Protein AF-A0A7S1VD97-F1 (afdb_monomer_lite)

pLDDT: mean 83.08, std 17.36, range [33.5, 98.75]

Secondary structure (DSSP, 8-state):
-HHHHIIIIIISSTTTTTSTT--EE--------HHHHHHTTT-STT-S---SS-GGGTT-TTHHHHTT--HHHHHHHHHHHHHHHHHHHHHHHHTT-EEGGGSTT--STT--PBPP-TTTHHHHHHHHTSTTSHHHHS-EEE--PBPSS-TT--S-SBTTHHHHHHHHHHH--SSEEES-SGGGGTTTT----TTT-SPPPTT-PPPPGGGG-----BSS--EEPTT-TTEEEEEETTEEEEEETTTTEEEEEE-EE-TTS-EE---------

Radius of gyration: 22.17 Å; chains: 1; bounding box: 57×45×62 Å

Organism: NCBI:txid210454

Foldseek 3Di:
DVLVCCQVPPDCNCVHVVPPPHQEDQDAFFFDACVVCVVCVQPDQCPPVPQCDGAPQSVDNCSCVVVVHDSVNRVVNNVVVVVSVVVSCVSCVVSNGDYLCQFPPQSHSWRDADEDDLVCQLVVLVQLLDCPHPQQVTQHEFEFDADPDCLPDPPDRGPQRQLSVLVCVQRHYPRYYYYIGPCRQDPPFHDDPPPPDDDADPVHGDDPVVVVDCQAAWPGHKDADVPQRQWIWTHHPFWIWIARSVVRDIDIWGFPCDPVRDTDGDPPPPPDD

Sequence (273 aa):
MLREFLLQQIILGDSSVGHADVDGLFLDDYWCSDLICELTANTTAGCPCDDPVQGPTEVDAFNQVDMGLTDLDIMAMTMEWNKTMTAIHQALLKRNAYTWSLMYNQENANAEPHLLTRDSCAVDLRDACRKDSIWQRHAMLFGFTATEHDWTSEHQPLAQLSQDLAFFLLVRGPYAWAGWGAWGMTWPFNAEPAHGGLPPLPHGVPLPRELHVDYGEPLELCKETAGEPGVFRRTWSRASIELDCNSFKATIDHTMIHEDGHVVENELETSMA

Structure (mmCIF, N/CA/C/O backbone):
data_AF-A0A7S1VD97-F1
#
_entry.id   AF-A0A7S1VD97-F1
#
loop_
_atom_site.group_PDB
_atom_site.id
_atom_site.type_symbol
_atom_site.label_atom_id
_atom_site.label_alt_id
_atom_site.label_comp_id
_atom_site.label_asym_id
_atom_site.label_entity_id
_atom_site.label_seq_id
_atom_site.pdbx_PDB_ins_code
_atom_site.Cartn_x
_atom_site.Cartn_y
_atom_site.Cartn_z
_atom_site.occupancy
_atom_site.B_iso_or_equiv
_atom_site.auth_seq_id
_atom_site.auth_comp_id
_atom_site.auth_asym_id
_atom_site.auth_atom_id
_atom_site.pdbx_PDB_model_num
ATOM 1 N N . MET A 1 1 ? 9.753 -5.788 -30.669 1.00 79.44 1 MET A N 1
ATOM 2 C CA . MET A 1 1 ? 9.694 -7.249 -30.446 1.00 79.44 1 MET A CA 1
ATOM 3 C C . MET A 1 1 ? 10.311 -7.729 -29.124 1.00 79.44 1 MET A C 1
ATOM 5 O O . MET A 1 1 ? 10.156 -8.902 -28.839 1.00 79.44 1 MET A O 1
ATOM 9 N N . LEU A 1 2 ? 10.907 -6.880 -28.265 1.00 90.62 2 LEU A N 1
ATOM 10 C CA . LEU A 1 2 ? 11.285 -7.300 -26.897 1.00 90.62 2 LEU A CA 1
ATOM 11 C C . LEU A 1 2 ? 10.127 -7.170 -25.891 1.00 90.62 2 LEU A C 1
ATOM 13 O O . LEU A 1 2 ? 9.783 -8.138 -25.229 1.00 90.62 2 LEU A O 1
ATOM 17 N N . ARG A 1 3 ? 9.466 -6.004 -25.829 1.00 93.44 3 ARG A N 1
ATOM 18 C CA . ARG A 1 3 ? 8.312 -5.763 -24.935 1.00 93.44 3 ARG A CA 1
ATOM 19 C C . ARG A 1 3 ? 7.213 -6.818 -25.074 1.00 93.44 3 ARG A C 1
ATOM 21 O O . ARG A 1 3 ? 6.684 -7.300 -24.085 1.00 93.44 3 ARG A O 1
ATOM 28 N N . GLU A 1 4 ? 6.883 -7.180 -26.308 1.00 94.81 4 GLU A N 1
ATOM 29 C CA . GLU A 1 4 ? 5.886 -8.214 -26.594 1.00 94.81 4 GLU A CA 1
ATOM 30 C C . GLU A 1 4 ? 6.334 -9.598 -26.114 1.00 94.81 4 GLU A C 1
ATOM 32 O O . GLU A 1 4 ? 5.532 -10.322 -25.536 1.00 94.81 4 GLU A O 1
ATOM 37 N N . PHE A 1 5 ? 7.613 -9.941 -26.285 1.00 95.06 5 PHE A N 1
ATOM 38 C CA . PHE A 1 5 ? 8.176 -11.174 -25.743 1.00 95.06 5 PHE A CA 1
ATOM 39 C C . PHE A 1 5 ? 8.091 -11.199 -24.210 1.00 95.06 5 PHE A C 1
ATOM 41 O O . PHE A 1 5 ? 7.564 -12.162 -23.660 1.00 95.06 5 PHE A O 1
ATOM 48 N N . LEU A 1 6 ? 8.517 -10.126 -23.528 1.00 92.75 6 LEU A N 1
ATOM 49 C CA . LEU A 1 6 ? 8.415 -10.009 -22.066 1.00 92.75 6 LEU A CA 1
ATOM 50 C C . LEU A 1 6 ? 6.967 -10.187 -21.597 1.00 92.75 6 LEU A C 1
ATOM 52 O O . LEU A 1 6 ? 6.691 -10.993 -20.716 1.00 92.75 6 LEU A O 1
ATOM 56 N N . LEU A 1 7 ? 6.025 -9.501 -22.244 1.00 94.19 7 LEU A N 1
ATOM 57 C CA . LEU A 1 7 ? 4.608 -9.617 -21.917 1.00 94.19 7 LEU A CA 1
ATOM 58 C C . LEU A 1 7 ? 4.081 -11.037 -22.119 1.00 94.19 7 LEU A C 1
ATOM 60 O O . LEU A 1 7 ? 3.492 -11.601 -21.208 1.00 94.19 7 LEU A O 1
ATOM 64 N N . GLN A 1 8 ? 4.256 -11.610 -23.308 1.00 95.31 8 GLN A N 1
ATOM 65 C CA . GLN A 1 8 ? 3.574 -12.854 -23.668 1.00 95.31 8 GLN A CA 1
ATOM 66 C C . GLN A 1 8 ? 4.243 -14.096 -23.086 1.00 95.31 8 GLN A C 1
ATOM 68 O O . GLN A 1 8 ? 3.552 -15.064 -22.791 1.00 95.31 8 GLN A O 1
ATOM 73 N N . GLN A 1 9 ? 5.569 -14.089 -22.958 1.00 95.06 9 GLN A N 1
ATOM 74 C CA . GLN A 1 9 ? 6.331 -15.275 -22.570 1.00 95.06 9 GLN A CA 1
ATOM 75 C C . GLN A 1 9 ? 6.742 -15.248 -21.100 1.00 95.06 9 GLN A C 1
ATOM 77 O O . GLN A 1 9 ? 6.736 -16.297 -20.468 1.00 95.06 9 GLN A O 1
ATOM 82 N N . ILE A 1 10 ? 7.082 -14.073 -20.555 1.00 93.75 10 ILE A N 1
ATOM 83 C CA . ILE A 1 10 ? 7.565 -13.966 -19.171 1.00 93.75 10 ILE A CA 1
ATOM 84 C C . ILE A 1 10 ? 6.414 -13.669 -18.218 1.00 93.75 10 ILE A C 1
ATOM 86 O O . ILE A 1 10 ? 6.202 -14.427 -17.285 1.00 93.75 10 ILE A O 1
ATOM 90 N N . ILE A 1 11 ? 5.646 -12.608 -18.472 1.00 94.56 11 ILE A N 1
ATOM 91 C CA . ILE A 1 11 ? 4.569 -12.178 -17.569 1.00 94.56 11 ILE A CA 1
ATOM 92 C C . ILE A 1 11 ? 3.324 -13.055 -17.730 1.00 94.56 11 ILE A C 1
ATOM 94 O O . ILE A 1 11 ? 2.788 -13.570 -16.761 1.00 94.56 11 ILE A O 1
ATOM 98 N N . LEU A 1 12 ? 2.834 -13.234 -18.956 1.00 95.00 12 LEU A N 1
ATOM 99 C CA . LEU A 1 12 ? 1.583 -13.954 -19.222 1.00 95.00 12 LEU A CA 1
ATOM 100 C C . LEU A 1 12 ? 1.775 -15.445 -19.523 1.00 95.00 12 LEU A C 1
ATOM 102 O O . LEU A 1 12 ? 0.784 -16.133 -19.794 1.00 95.00 12 LEU A O 1
ATOM 106 N N . GLY A 1 13 ? 3.023 -15.911 -19.532 1.00 95.56 13 GLY A N 1
ATOM 107 C CA . GLY A 1 13 ? 3.374 -17.293 -19.828 1.00 95.56 13 GLY A CA 1
ATOM 108 C C . GLY A 1 13 ? 3.057 -18.247 -18.678 1.00 95.56 13 GLY A C 1
ATOM 109 O O . GLY A 1 13 ? 2.802 -17.834 -17.545 1.00 95.56 13 GLY A O 1
ATOM 110 N N . ASP A 1 14 ? 3.123 -19.542 -18.974 1.00 96.06 14 ASP A N 1
ATOM 111 C CA . ASP A 1 14 ? 2.759 -20.626 -18.050 1.00 96.06 14 ASP A CA 1
ATOM 112 C C . ASP A 1 14 ? 3.699 -20.756 -16.838 1.00 96.06 14 ASP A C 1
ATOM 114 O O . ASP A 1 14 ? 3.407 -21.504 -15.916 1.00 96.06 14 ASP A O 1
ATOM 118 N N . SER A 1 15 ? 4.830 -20.045 -16.816 1.00 90.75 15 SER A N 1
ATOM 119 C CA . SER A 1 15 ? 5.731 -19.963 -15.655 1.00 90.75 15 SER A CA 1
ATOM 120 C C . SER A 1 15 ? 5.430 -18.780 -14.725 1.00 90.75 15 SER A C 1
ATOM 122 O O . SER A 1 15 ? 6.189 -18.524 -13.796 1.00 90.75 15 SER A O 1
ATOM 124 N N . SER A 1 16 ? 4.383 -18.011 -15.019 1.00 93.88 16 SER A N 1
ATOM 125 C CA . SER A 1 16 ? 3.997 -16.783 -14.317 1.00 93.88 16 SER A CA 1
ATOM 126 C C . SER A 1 16 ? 2.466 -16.734 -14.209 1.00 93.88 16 SER A C 1
ATOM 128 O O . SER A 1 16 ? 1.860 -17.782 -14.013 1.00 93.88 16 SER A O 1
ATOM 130 N N . VAL A 1 17 ? 1.803 -15.582 -14.382 1.00 93.69 17 VAL A N 1
ATOM 131 C CA . VAL A 1 17 ? 0.326 -15.466 -14.260 1.00 93.69 17 VAL A CA 1
ATOM 132 C C . VAL A 1 17 ? -0.457 -16.148 -15.396 1.00 93.69 17 VAL A C 1
ATOM 134 O O . VAL A 1 17 ? -1.668 -15.973 -15.540 1.00 93.69 17 VAL A O 1
ATOM 137 N N . GLY A 1 18 ? 0.221 -16.867 -16.293 1.00 92.88 18 GLY A N 1
ATOM 138 C CA . GLY A 1 18 ? -0.420 -17.851 -17.166 1.00 92.88 18 GLY A CA 1
ATOM 139 C C . GLY A 1 18 ? -0.699 -19.182 -16.470 1.00 92.88 18 GLY A C 1
ATOM 140 O O . GLY A 1 18 ? -1.593 -19.905 -16.904 1.00 92.88 18 GLY A O 1
ATOM 141 N N . HIS A 1 19 ? 0.018 -19.492 -15.388 1.00 95.00 19 HIS A N 1
ATOM 142 C CA . HIS A 1 19 ? -0.206 -20.689 -14.588 1.00 95.00 19 HIS A CA 1
ATOM 143 C C . HIS A 1 19 ? -1.467 -20.555 -13.728 1.00 95.00 19 HIS A C 1
ATOM 145 O O . HIS A 1 19 ? -1.733 -19.494 -13.172 1.00 95.00 19 HIS A O 1
ATOM 151 N N . ALA A 1 20 ? -2.211 -21.651 -13.556 1.00 93.81 20 ALA A N 1
ATOM 152 C CA . ALA A 1 20 ? -3.449 -21.655 -12.770 1.00 93.81 20 ALA A CA 1
ATOM 153 C C . ALA A 1 20 ? -3.235 -21.417 -11.263 1.00 93.81 20 ALA A C 1
ATOM 155 O O . ALA A 1 20 ? -4.170 -21.021 -10.577 1.00 93.81 20 ALA A O 1
ATOM 156 N N . ASP A 1 21 ? -2.015 -21.655 -10.776 1.00 92.25 21 ASP A N 1
ATOM 157 C CA . ASP A 1 21 ? -1.652 -21.543 -9.354 1.00 92.25 21 ASP A CA 1
ATOM 158 C C . ASP A 1 21 ? -0.917 -20.227 -9.014 1.00 92.25 21 ASP A C 1
ATOM 160 O O . ASP A 1 21 ? -0.337 -20.107 -7.937 1.00 92.25 21 ASP A O 1
ATOM 164 N N . VAL A 1 22 ? -0.860 -19.261 -9.940 1.00 87.50 22 VAL A N 1
ATOM 165 C CA . VAL A 1 22 ? -0.158 -17.981 -9.742 1.00 87.50 22 VAL A CA 1
ATOM 166 C C . VAL A 1 22 ? -1.130 -16.824 -9.949 1.00 87.50 22 VAL A C 1
ATOM 168 O O . VAL A 1 22 ? -1.455 -16.462 -11.078 1.00 87.50 22 VAL A O 1
ATOM 171 N N . ASP A 1 23 ? -1.554 -16.206 -8.848 1.00 85.94 23 ASP A N 1
ATOM 172 C CA . ASP A 1 23 ? -2.558 -15.132 -8.858 1.00 85.94 23 ASP A CA 1
ATOM 173 C C . ASP A 1 23 ? -1.967 -13.725 -9.069 1.00 85.94 23 ASP A C 1
ATOM 175 O O . ASP A 1 23 ? -2.682 -12.773 -9.397 1.00 85.94 23 ASP A O 1
ATOM 179 N N . GLY A 1 24 ? -0.655 -13.560 -8.895 1.00 86.62 24 GLY A N 1
ATOM 180 C CA . GLY A 1 24 ? -0.013 -12.253 -8.976 1.00 86.62 24 GLY A CA 1
ATOM 181 C C . GLY A 1 24 ? 1.503 -12.307 -9.092 1.00 86.62 24 GLY A C 1
ATOM 182 O O . GLY A 1 24 ? 2.110 -13.376 -9.055 1.00 86.62 24 GLY A O 1
ATOM 183 N N . LEU A 1 25 ? 2.107 -11.130 -9.257 1.00 86.31 25 LEU A N 1
ATOM 184 C CA . LEU A 1 25 ? 3.550 -10.952 -9.394 1.00 86.31 25 LEU A CA 1
ATOM 185 C C . LEU A 1 25 ? 4.083 -9.910 -8.427 1.00 86.31 25 LEU A C 1
ATOM 187 O O . LEU A 1 25 ? 3.398 -8.966 -8.046 1.00 86.31 25 LEU A O 1
ATOM 191 N N . PHE A 1 26 ? 5.350 -10.078 -8.086 1.00 82.44 26 PHE A N 1
ATOM 192 C CA . PHE A 1 26 ? 6.178 -8.998 -7.593 1.00 82.44 26 PHE A CA 1
ATOM 193 C C . PHE A 1 26 ? 7.010 -8.493 -8.772 1.00 82.44 26 PHE A C 1
ATOM 195 O O . PHE A 1 26 ? 7.714 -9.276 -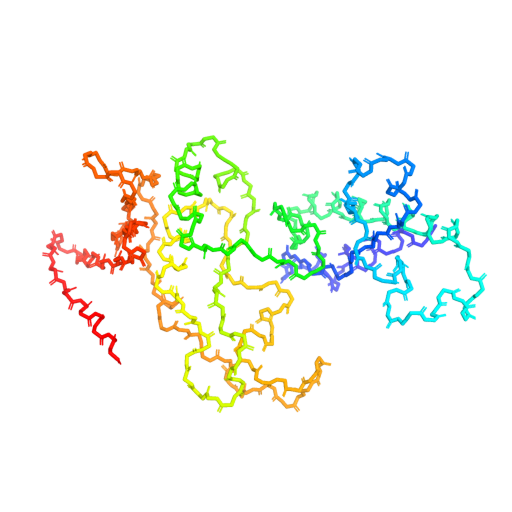9.411 1.00 82.44 26 PHE A O 1
ATOM 202 N N . LEU A 1 27 ? 6.846 -7.217 -9.111 1.00 83.94 27 LEU A N 1
ATOM 203 C CA . LEU A 1 27 ? 7.629 -6.557 -10.145 1.00 83.94 27 LEU A CA 1
ATOM 204 C C . LEU A 1 27 ? 8.575 -5.602 -9.435 1.00 83.94 27 LEU A C 1
ATOM 206 O O . LEU A 1 27 ? 8.132 -4.577 -8.920 1.00 83.94 27 LEU A O 1
ATOM 210 N N . ASP A 1 28 ? 9.833 -6.021 -9.371 1.00 73.69 28 ASP A N 1
ATOM 211 C CA . ASP A 1 28 ? 10.903 -5.252 -8.755 1.00 73.69 28 ASP A CA 1
ATOM 212 C C . ASP A 1 28 ? 11.290 -4.055 -9.629 1.00 73.69 28 ASP A C 1
ATOM 214 O O . ASP A 1 28 ? 11.039 -4.042 -10.842 1.00 73.69 28 ASP A O 1
ATOM 218 N N . ASP A 1 29 ? 11.921 -3.096 -8.970 1.00 77.12 29 ASP A N 1
ATOM 219 C CA . ASP A 1 29 ? 12.406 -1.810 -9.460 1.00 77.12 29 ASP A CA 1
ATOM 220 C C . ASP A 1 29 ? 11.346 -0.728 -9.714 1.00 77.12 29 ASP A C 1
ATOM 222 O O . ASP A 1 29 ? 10.220 -0.947 -10.179 1.00 77.12 29 ASP A O 1
ATOM 226 N N . TYR A 1 30 ? 11.745 0.500 -9.392 1.00 80.19 30 TYR A N 1
ATOM 227 C CA . TYR A 1 30 ? 10.984 1.707 -9.656 1.00 80.19 30 TYR A CA 1
ATOM 228 C C . TYR A 1 30 ? 11.922 2.815 -10.112 1.00 80.19 30 TYR A C 1
ATOM 230 O O . TYR A 1 30 ? 12.657 3.394 -9.322 1.00 80.19 30 TYR A O 1
ATOM 238 N N . TRP A 1 31 ? 11.877 3.123 -11.404 1.00 87.06 31 TRP A N 1
ATOM 239 C CA . TRP A 1 31 ? 12.849 4.015 -12.018 1.00 87.06 31 TRP A CA 1
ATOM 240 C C . TRP A 1 31 ? 12.334 5.443 -12.146 1.00 87.06 31 TRP A C 1
ATOM 242 O O . TRP A 1 31 ? 11.310 5.697 -12.785 1.00 87.06 31 TRP A O 1
ATOM 252 N N . CYS A 1 32 ? 13.114 6.389 -11.629 1.00 88.62 32 CYS A N 1
ATOM 253 C CA . CYS A 1 32 ? 12.917 7.820 -11.829 1.00 88.62 32 CYS A CA 1
ATOM 254 C C . CYS A 1 32 ? 14.010 8.433 -12.727 1.00 88.62 32 CYS A C 1
ATOM 256 O O . CYS A 1 32 ? 14.934 7.755 -13.185 1.00 88.62 32 CYS A O 1
ATOM 258 N N . SER A 1 33 ? 13.849 9.709 -13.083 1.00 92.06 33 SER A N 1
ATOM 259 C CA . SER A 1 33 ? 14.847 10.485 -13.827 1.00 92.06 33 SER A CA 1
ATOM 260 C C . SER A 1 33 ? 14.705 11.961 -13.482 1.00 92.06 33 SER A C 1
ATOM 262 O O . SER A 1 33 ? 13.625 12.534 -13.647 1.00 92.06 33 SER A O 1
ATOM 264 N N . ASP A 1 34 ? 15.806 12.590 -13.084 1.00 91.62 34 ASP A N 1
ATOM 265 C CA . ASP A 1 34 ? 15.866 14.012 -12.744 1.00 91.62 34 ASP A CA 1
ATOM 266 C C . ASP A 1 34 ? 15.390 14.878 -13.898 1.00 91.62 34 ASP A C 1
ATOM 268 O O . ASP A 1 34 ? 14.608 15.803 -13.702 1.00 91.62 34 ASP A O 1
ATOM 272 N N . LEU A 1 35 ? 15.800 14.543 -15.123 1.00 94.31 35 LEU A N 1
ATOM 273 C CA . LEU A 1 35 ? 15.414 15.308 -16.300 1.00 94.31 35 LEU A CA 1
ATOM 274 C C . LEU A 1 35 ? 13.901 15.230 -16.559 1.00 94.31 35 LEU A C 1
ATOM 276 O O . LEU A 1 35 ? 13.292 16.231 -16.933 1.00 94.31 35 LEU A O 1
ATOM 280 N N . ILE A 1 36 ? 13.263 14.076 -16.315 1.00 93.75 36 ILE A N 1
ATOM 281 C CA . ILE A 1 36 ? 11.792 13.964 -16.365 1.00 93.75 36 ILE A CA 1
ATOM 282 C C . ILE A 1 36 ? 11.169 14.863 -15.295 1.00 93.75 36 ILE A C 1
ATOM 284 O O . ILE A 1 36 ? 10.213 15.593 -15.572 1.00 93.75 36 ILE A O 1
ATOM 288 N N . CYS A 1 37 ? 11.710 14.831 -14.082 1.00 93.06 37 CYS A N 1
ATOM 289 C CA . CYS A 1 37 ? 11.199 15.596 -12.956 1.00 93.06 37 CYS A CA 1
ATOM 290 C C . CYS A 1 37 ? 11.354 17.110 -13.147 1.00 93.06 37 CYS A C 1
ATOM 292 O O . CYS A 1 37 ? 10.393 17.851 -12.928 1.00 93.06 37 CYS A O 1
ATOM 294 N N . GLU A 1 38 ? 12.484 17.572 -13.681 1.00 94.62 38 GLU A N 1
ATOM 295 C CA . GLU A 1 38 ? 12.714 18.967 -14.060 1.00 94.62 38 GLU A CA 1
ATOM 296 C C . GLU A 1 38 ? 11.736 19.412 -15.156 1.00 94.62 38 GLU A C 1
ATOM 298 O O . GLU A 1 38 ? 11.015 20.399 -14.988 1.00 94.62 38 GLU A O 1
ATOM 303 N N . LEU A 1 39 ? 11.649 18.657 -16.258 1.00 94.88 39 LEU A N 1
ATOM 304 C CA . LEU A 1 39 ? 10.794 18.999 -17.402 1.00 94.88 39 LEU A CA 1
ATOM 305 C C . LEU A 1 39 ? 9.303 19.018 -17.051 1.00 94.88 39 LEU A C 1
ATOM 307 O O . LEU A 1 39 ? 8.528 19.744 -17.677 1.00 94.88 39 LEU A O 1
ATOM 311 N N . THR A 1 40 ? 8.892 18.220 -16.067 1.00 93.38 40 THR A N 1
ATOM 312 C CA . THR A 1 40 ? 7.497 18.126 -15.618 1.00 93.38 40 THR A CA 1
ATOM 313 C C . THR A 1 40 ? 7.216 18.953 -14.368 1.00 93.38 40 THR A C 1
ATOM 315 O O . THR A 1 40 ? 6.085 18.932 -13.882 1.00 93.38 40 THR A O 1
ATOM 318 N N . ALA A 1 41 ? 8.201 19.684 -13.841 1.00 94.31 41 ALA A N 1
ATOM 319 C CA . ALA A 1 41 ? 8.098 20.402 -12.572 1.00 94.31 41 ALA A CA 1
ATOM 320 C C . ALA A 1 41 ? 7.553 19.517 -11.429 1.00 94.31 41 ALA A C 1
ATOM 322 O O . ALA A 1 41 ? 6.679 19.937 -10.671 1.00 94.31 41 ALA A O 1
ATOM 323 N N . ASN A 1 42 ? 8.048 18.279 -11.336 1.00 90.56 42 ASN A N 1
ATOM 324 C CA . ASN A 1 42 ? 7.655 17.261 -10.356 1.00 90.56 42 ASN A CA 1
ATOM 325 C C . ASN A 1 42 ? 6.163 16.877 -10.368 1.00 90.56 42 ASN A C 1
ATOM 327 O O . ASN A 1 42 ? 5.606 16.517 -9.337 1.00 90.56 42 ASN A O 1
ATOM 331 N N . THR A 1 43 ? 5.488 16.957 -11.519 1.00 89.50 43 THR A N 1
ATOM 332 C CA . THR A 1 43 ? 4.048 16.626 -11.617 1.00 89.50 43 THR A CA 1
ATOM 333 C C . THR A 1 43 ? 3.756 15.202 -12.094 1.00 89.50 43 THR A C 1
ATOM 335 O O . THR A 1 43 ? 2.591 14.822 -12.204 1.00 89.50 43 THR A O 1
ATOM 338 N N . THR A 1 44 ? 4.786 14.413 -12.399 1.00 84.56 44 THR A N 1
ATOM 339 C CA . THR A 1 44 ? 4.649 13.022 -12.858 1.00 84.56 44 THR A CA 1
ATOM 340 C C . THR A 1 44 ? 4.963 12.051 -11.722 1.00 84.56 44 THR A C 1
ATOM 342 O O . THR A 1 44 ? 5.772 12.368 -10.854 1.00 84.56 44 THR A O 1
ATOM 345 N N . ALA A 1 45 ? 4.328 10.874 -11.735 1.00 77.19 45 ALA A N 1
ATOM 346 C CA . ALA A 1 45 ? 4.642 9.783 -10.814 1.00 77.19 45 ALA A CA 1
ATOM 347 C C . ALA A 1 45 ? 6.150 9.480 -10.822 1.00 77.19 45 ALA A C 1
ATOM 349 O O . ALA A 1 45 ? 6.766 9.415 -11.890 1.00 77.19 45 ALA A O 1
ATOM 350 N N . GLY A 1 46 ? 6.730 9.344 -9.629 1.00 77.44 46 GLY A N 1
ATOM 351 C CA . GLY A 1 46 ? 8.169 9.099 -9.442 1.00 77.44 46 GLY A CA 1
ATOM 352 C C . GLY A 1 46 ? 9.024 10.342 -9.384 1.00 77.44 46 GLY A C 1
ATOM 353 O O . GLY A 1 46 ? 10.245 10.239 -9.420 1.00 77.44 46 GLY A O 1
ATOM 354 N N . CYS A 1 47 ? 8.376 11.498 -9.285 1.00 86.50 47 CYS A N 1
ATOM 355 C CA . CYS A 1 47 ? 9.021 12.749 -8.958 1.00 86.50 47 CYS A CA 1
ATOM 356 C C . CYS A 1 47 ? 8.616 13.235 -7.555 1.00 86.50 47 CYS A C 1
ATOM 358 O O . CYS A 1 47 ? 7.445 13.097 -7.188 1.00 86.50 47 CYS A O 1
ATOM 360 N N . PRO A 1 48 ? 9.533 13.873 -6.804 1.00 86.56 48 PRO A N 1
ATOM 361 C CA . PRO A 1 48 ? 10.944 14.072 -7.149 1.00 86.56 48 PRO A CA 1
ATOM 362 C C . PRO A 1 48 ? 11.718 12.745 -7.218 1.00 86.56 48 PRO A C 1
ATOM 364 O O . PRO A 1 48 ? 11.325 11.756 -6.607 1.00 86.56 48 PRO A O 1
ATOM 367 N N . CYS A 1 49 ? 12.772 12.721 -8.033 1.00 84.75 49 CYS A N 1
ATOM 368 C CA . CYS A 1 49 ? 13.679 11.584 -8.095 1.00 84.75 49 CYS A CA 1
ATOM 369 C C . CYS A 1 49 ? 14.699 11.768 -6.970 1.00 84.75 49 CYS A C 1
ATOM 371 O O . CYS A 1 49 ? 15.643 12.538 -7.104 1.00 84.75 49 CYS A O 1
ATOM 373 N N . ASP A 1 50 ? 14.445 11.130 -5.831 1.00 76.50 50 ASP A N 1
ATOM 374 C CA . ASP A 1 50 ? 15.325 11.210 -4.657 1.00 76.50 50 ASP A CA 1
ATOM 375 C C . ASP A 1 50 ? 16.399 10.104 -4.661 1.00 76.50 50 ASP A C 1
ATOM 377 O O . ASP A 1 50 ? 17.157 9.963 -3.699 1.00 76.50 50 ASP A O 1
ATOM 381 N N . ASP A 1 51 ? 16.478 9.325 -5.747 1.00 74.81 51 ASP A N 1
ATOM 382 C CA . ASP A 1 51 ? 17.498 8.297 -5.920 1.00 74.81 51 ASP A CA 1
ATOM 383 C C . ASP A 1 51 ? 18.830 8.934 -6.360 1.00 74.81 51 ASP A C 1
ATOM 385 O O . ASP A 1 51 ? 18.872 9.620 -7.388 1.00 74.81 51 ASP A O 1
ATOM 389 N N . PRO A 1 52 ? 19.941 8.725 -5.622 1.00 69.31 52 PRO A N 1
ATOM 390 C CA . PRO A 1 52 ? 21.259 9.188 -6.051 1.00 69.31 52 PRO A CA 1
ATOM 391 C C . PRO A 1 52 ? 21.710 8.601 -7.399 1.00 69.31 52 PRO A C 1
ATOM 393 O O . PRO A 1 52 ? 22.662 9.122 -7.988 1.00 69.31 52 PRO A O 1
ATOM 396 N N . VAL A 1 53 ? 21.072 7.528 -7.875 1.00 79.44 53 VAL A N 1
ATOM 397 C CA . VAL A 1 53 ? 21.404 6.822 -9.109 1.00 79.44 53 VAL A CA 1
ATOM 398 C C . VAL A 1 53 ? 20.132 6.594 -9.935 1.00 79.44 53 VAL A C 1
ATOM 400 O O . VAL A 1 53 ? 19.165 5.997 -9.487 1.00 79.44 53 VAL A O 1
ATOM 403 N N . GLN A 1 54 ? 20.103 7.089 -11.173 1.00 82.25 54 GLN A N 1
ATOM 404 C CA . GLN A 1 54 ? 18.843 7.220 -11.911 1.00 82.25 54 GLN A CA 1
ATOM 405 C C . GLN A 1 54 ? 18.549 6.046 -12.851 1.00 82.25 54 GLN A C 1
ATOM 407 O O . GLN A 1 54 ? 19.417 5.524 -13.564 1.00 82.25 54 GLN A O 1
ATOM 412 N N . GLY A 1 55 ? 17.266 5.704 -12.939 1.00 83.62 55 GLY A N 1
ATOM 413 C CA . GLY A 1 55 ? 16.740 4.714 -13.867 1.00 83.62 55 GLY A CA 1
ATOM 414 C C . GLY A 1 55 ? 17.417 3.339 -13.758 1.00 83.62 55 GLY A C 1
ATOM 415 O O . GLY A 1 55 ? 17.833 2.943 -12.677 1.00 83.62 55 GLY A O 1
ATOM 416 N N . PRO A 1 56 ? 17.614 2.609 -14.872 1.00 82.69 56 PRO A N 1
ATOM 417 C CA . PRO A 1 56 ? 18.186 1.254 -14.851 1.00 82.69 56 PRO A CA 1
ATOM 418 C C . PRO A 1 56 ? 19.650 1.183 -14.393 1.00 82.69 56 PRO A C 1
ATOM 420 O O . PRO A 1 56 ? 20.262 0.117 -14.453 1.00 82.69 56 PRO A O 1
ATOM 423 N N . THR A 1 57 ? 20.255 2.312 -14.021 1.00 84.00 57 THR A N 1
ATOM 424 C CA . THR A 1 57 ? 21.637 2.363 -13.543 1.00 84.00 57 THR A CA 1
ATOM 425 C C . THR A 1 57 ? 21.742 2.285 -12.022 1.00 84.00 57 THR A C 1
ATOM 427 O O . THR A 1 57 ? 22.862 2.157 -11.531 1.00 84.00 57 THR A O 1
ATOM 430 N N . GLU A 1 58 ? 20.603 2.258 -11.311 1.00 81.00 58 GLU A N 1
ATOM 431 C CA . GLU A 1 58 ? 20.457 2.408 -9.851 1.00 81.00 58 GLU A CA 1
ATOM 432 C C . GLU A 1 58 ? 21.357 1.510 -8.984 1.00 81.00 58 GLU A C 1
ATOM 434 O O . GLU A 1 58 ? 21.734 1.872 -7.875 1.00 81.00 58 GLU A O 1
ATOM 439 N N . VAL A 1 59 ? 21.774 0.356 -9.512 1.00 80.56 59 VAL A N 1
ATOM 440 C CA . VAL A 1 59 ? 22.576 -0.639 -8.782 1.00 80.56 59 VAL A CA 1
ATOM 441 C C . VAL A 1 59 ? 23.939 -0.097 -8.318 1.00 80.56 59 VAL A C 1
ATOM 443 O O . VAL A 1 59 ? 24.456 -0.543 -7.295 1.00 80.56 59 VAL A O 1
ATOM 446 N N . ASP A 1 60 ? 24.546 0.834 -9.062 1.00 83.00 60 ASP A N 1
ATOM 447 C CA . ASP A 1 60 ? 25.844 1.434 -8.721 1.00 83.00 60 ASP A CA 1
ATOM 448 C C . ASP A 1 60 ? 25.938 2.867 -9.265 1.00 83.00 60 ASP A C 1
ATOM 450 O O . ASP A 1 60 ? 25.663 3.119 -10.439 1.00 83.00 60 ASP A O 1
ATOM 454 N N . ALA A 1 61 ? 26.382 3.807 -8.427 1.00 84.31 61 ALA A N 1
ATOM 455 C CA . ALA A 1 61 ? 26.464 5.229 -8.766 1.00 84.31 61 ALA A CA 1
ATOM 456 C C . ALA A 1 61 ? 27.389 5.560 -9.952 1.00 84.31 61 ALA A C 1
ATOM 458 O O . ALA A 1 61 ? 27.298 6.649 -10.520 1.00 84.31 61 ALA A O 1
ATOM 459 N N . PHE A 1 62 ? 28.273 4.644 -10.349 1.00 88.75 62 PHE A N 1
ATOM 460 C CA . PHE A 1 62 ? 29.154 4.801 -11.502 1.00 88.75 62 PHE A CA 1
ATOM 461 C C . PHE A 1 62 ? 28.606 4.161 -12.779 1.00 88.75 62 PHE A C 1
ATOM 463 O O . PHE A 1 62 ? 29.102 4.487 -13.855 1.00 88.75 62 PHE A O 1
ATOM 470 N N . ASN A 1 63 ? 27.556 3.333 -12.717 1.00 90.38 63 ASN A N 1
ATOM 471 C CA . ASN A 1 63 ? 27.034 2.589 -13.871 1.00 90.38 63 ASN A CA 1
ATOM 472 C C . ASN A 1 63 ? 26.690 3.482 -15.065 1.00 90.38 63 ASN A C 1
ATOM 474 O O . ASN A 1 63 ? 26.992 3.137 -16.209 1.00 90.38 63 ASN A O 1
ATOM 478 N N . GLN A 1 64 ? 26.071 4.639 -14.817 1.00 90.19 64 GLN A N 1
ATOM 479 C CA . GLN A 1 64 ? 25.757 5.592 -15.879 1.00 90.19 64 GLN A CA 1
ATOM 480 C C . GLN A 1 64 ? 27.033 6.060 -16.600 1.00 90.19 64 GLN A C 1
ATOM 482 O O . GLN A 1 64 ? 27.089 6.049 -17.832 1.00 90.19 64 GLN A O 1
ATOM 487 N N . VAL A 1 65 ? 28.077 6.413 -15.844 1.00 90.25 65 VAL A N 1
ATOM 488 C CA . VAL A 1 65 ? 29.367 6.871 -16.384 1.00 90.25 65 VAL A CA 1
ATOM 489 C C . VAL A 1 65 ? 30.118 5.730 -17.069 1.00 90.25 65 VAL A C 1
ATOM 491 O O . VAL A 1 65 ? 30.606 5.906 -18.185 1.00 90.25 65 VAL A O 1
ATOM 494 N N . ASP A 1 66 ? 30.172 4.558 -16.442 1.00 92.62 66 ASP A N 1
ATOM 495 C CA . ASP A 1 66 ? 30.901 3.382 -16.924 1.00 92.62 66 ASP A CA 1
ATOM 496 C C . ASP A 1 66 ? 30.328 2.844 -18.241 1.00 92.62 66 ASP A C 1
ATOM 498 O O . ASP A 1 66 ? 31.071 2.383 -19.112 1.00 92.62 66 ASP A O 1
ATOM 502 N N . MET A 1 67 ? 29.011 2.959 -18.428 1.00 92.56 67 MET A N 1
ATOM 503 C CA . MET A 1 67 ? 28.338 2.631 -19.687 1.00 92.56 67 MET A CA 1
ATOM 504 C C . MET A 1 67 ? 28.371 3.771 -20.717 1.00 92.56 67 MET A C 1
ATOM 506 O O . MET A 1 67 ? 27.982 3.563 -21.868 1.00 92.56 67 MET A O 1
ATOM 510 N N . GLY A 1 68 ? 28.842 4.962 -20.336 1.00 93.94 68 GLY A N 1
ATOM 511 C CA . GLY A 1 68 ? 28.886 6.142 -21.199 1.00 93.94 68 GLY A CA 1
ATOM 512 C C . GLY A 1 68 ? 27.505 6.710 -21.536 1.00 93.94 68 GLY A C 1
ATOM 513 O O . GLY A 1 68 ? 27.322 7.246 -22.629 1.00 93.94 68 GLY A O 1
ATOM 514 N N . LEU A 1 69 ? 26.538 6.565 -20.627 1.00 93.69 69 LEU A N 1
ATOM 515 C CA . LEU A 1 69 ? 25.164 7.031 -20.794 1.00 93.69 69 LEU A CA 1
ATOM 516 C C . LEU A 1 69 ? 25.018 8.492 -20.357 1.00 93.69 69 LEU A C 1
ATOM 518 O O . LEU A 1 69 ? 25.545 8.922 -19.330 1.00 93.69 69 LEU A O 1
ATOM 522 N N . THR A 1 70 ? 24.265 9.261 -21.133 1.00 93.75 70 THR A N 1
ATOM 523 C CA . THR A 1 70 ? 23.885 10.639 -20.797 1.00 93.75 70 THR A CA 1
ATOM 524 C C . THR A 1 70 ? 22.567 10.673 -20.021 1.00 93.75 70 THR A C 1
ATOM 526 O O . THR A 1 70 ? 21.786 9.726 -20.086 1.00 93.75 70 THR A O 1
ATOM 529 N N . ASP A 1 71 ? 22.249 11.791 -19.365 1.00 91.75 71 ASP A N 1
ATOM 530 C CA . ASP A 1 71 ? 20.945 11.967 -18.695 1.00 91.75 71 ASP A CA 1
ATOM 531 C C . ASP A 1 71 ? 19.763 11.835 -19.671 1.00 91.75 71 ASP A C 1
ATOM 533 O O . ASP A 1 71 ? 18.675 11.393 -19.303 1.00 91.75 71 ASP A O 1
ATOM 537 N N . LEU A 1 72 ? 19.981 12.168 -20.950 1.00 95.00 72 LEU A N 1
ATOM 538 C CA . LEU A 1 72 ? 18.999 11.944 -22.012 1.00 95.00 72 LEU A CA 1
ATOM 539 C C . LEU A 1 72 ? 18.782 10.452 -22.288 1.00 95.00 72 LEU A C 1
ATOM 541 O O . LEU A 1 72 ? 17.646 10.051 -22.546 1.00 95.00 72 LEU A O 1
ATOM 545 N N . ASP A 1 73 ? 19.840 9.639 -22.231 1.00 94.94 73 ASP A N 1
ATOM 546 C CA . ASP A 1 73 ? 19.728 8.186 -22.374 1.00 94.94 73 ASP A CA 1
ATOM 547 C C . ASP A 1 73 ? 18.977 7.591 -21.180 1.00 94.94 73 ASP A C 1
ATOM 549 O O . ASP A 1 73 ? 18.061 6.793 -21.383 1.00 94.94 73 ASP A O 1
ATOM 553 N N . ILE A 1 74 ? 19.288 8.036 -19.954 1.00 92.75 74 ILE A N 1
ATOM 554 C CA . ILE A 1 74 ? 18.557 7.641 -18.741 1.00 92.75 74 ILE A CA 1
ATOM 555 C C . ILE A 1 74 ? 17.074 7.982 -18.870 1.00 92.75 74 ILE A C 1
ATOM 557 O O . ILE A 1 74 ? 16.229 7.094 -18.760 1.00 92.75 74 ILE A O 1
ATOM 561 N N . MET A 1 75 ? 16.747 9.235 -19.198 1.00 93.31 75 MET A N 1
ATOM 562 C CA . MET A 1 75 ? 15.367 9.663 -19.425 1.00 93.31 75 MET A CA 1
ATOM 563 C C . MET A 1 75 ? 14.670 8.777 -20.466 1.00 93.31 75 MET A C 1
ATOM 565 O O . MET A 1 75 ? 13.552 8.310 -20.238 1.00 93.31 75 MET A O 1
ATOM 569 N N . ALA A 1 76 ? 15.312 8.523 -21.611 1.00 94.31 76 ALA A N 1
ATOM 570 C CA . ALA A 1 76 ? 14.732 7.711 -22.676 1.00 94.31 76 ALA A CA 1
ATOM 571 C C . ALA A 1 76 ? 14.473 6.261 -22.230 1.00 94.31 76 ALA A C 1
ATOM 573 O O . ALA A 1 76 ? 13.409 5.709 -22.531 1.00 94.31 76 ALA A O 1
ATOM 574 N N . MET A 1 77 ? 15.403 5.655 -21.488 1.00 93.25 77 MET A N 1
ATOM 575 C CA . MET A 1 77 ? 15.234 4.314 -20.925 1.00 93.25 77 MET A CA 1
ATOM 576 C C . MET A 1 77 ? 14.102 4.271 -19.896 1.00 93.25 77 MET A C 1
ATOM 578 O O . MET A 1 77 ? 13.223 3.416 -20.015 1.00 93.25 77 MET A O 1
ATOM 582 N N . THR A 1 78 ? 14.055 5.224 -18.962 1.00 91.81 78 THR A N 1
ATOM 583 C CA . THR A 1 78 ? 12.978 5.344 -17.965 1.00 91.81 78 THR A CA 1
ATOM 584 C C . THR A 1 78 ? 11.613 5.506 -18.644 1.00 91.81 78 THR A C 1
ATOM 586 O O . THR A 1 78 ? 10.636 4.855 -18.272 1.00 91.81 78 THR A O 1
ATOM 589 N N . MET A 1 79 ? 11.523 6.290 -19.724 1.00 91.50 79 MET A N 1
ATOM 590 C CA . MET A 1 79 ? 10.287 6.417 -20.507 1.00 91.50 79 MET A CA 1
ATOM 591 C C . MET A 1 79 ? 9.871 5.107 -21.200 1.00 91.50 79 MET A C 1
ATOM 593 O O . MET A 1 79 ? 8.680 4.782 -21.242 1.00 91.50 79 MET A O 1
ATOM 597 N N . GLU A 1 80 ? 10.807 4.346 -21.773 1.00 92.75 80 GLU A N 1
ATOM 598 C CA . GLU A 1 80 ? 10.496 3.057 -22.412 1.00 92.75 80 GLU A CA 1
ATOM 599 C C . GLU A 1 80 ? 10.165 1.949 -21.402 1.00 92.75 80 GLU A C 1
ATOM 601 O O . GLU A 1 80 ? 9.332 1.079 -21.706 1.00 92.75 80 GLU A O 1
ATOM 606 N N . TRP A 1 81 ? 10.755 2.000 -20.206 1.00 90.62 81 TRP A N 1
ATOM 607 C CA . TRP A 1 81 ? 10.374 1.178 -19.059 1.00 90.62 81 TRP A CA 1
ATOM 608 C C . TRP A 1 81 ? 8.946 1.495 -18.619 1.00 90.62 81 TRP A C 1
ATOM 610 O O . TRP A 1 81 ? 8.110 0.594 -18.633 1.00 90.62 81 TRP A O 1
ATOM 620 N N . ASN A 1 82 ? 8.604 2.771 -18.411 1.00 89.88 82 ASN A N 1
ATOM 621 C CA . ASN A 1 82 ? 7.248 3.206 -18.051 1.00 89.88 82 ASN A CA 1
ATOM 622 C C . ASN A 1 82 ? 6.184 2.708 -19.043 1.00 89.88 82 ASN A C 1
ATOM 624 O O . ASN A 1 82 ? 5.128 2.201 -18.652 1.00 89.88 82 ASN A O 1
ATOM 628 N N . LYS A 1 83 ? 6.472 2.772 -20.352 1.00 92.62 83 LYS A N 1
ATOM 629 C CA . LYS A 1 83 ? 5.596 2.200 -21.396 1.00 92.62 83 LYS A CA 1
ATOM 630 C C . LYS A 1 83 ? 5.446 0.682 -21.264 1.00 92.62 83 LYS A C 1
ATOM 632 O O . LYS A 1 83 ? 4.370 0.144 -21.527 1.00 92.62 83 LYS A O 1
ATOM 637 N N . THR A 1 84 ? 6.520 -0.016 -20.902 1.00 92.31 84 THR A N 1
ATOM 638 C CA . THR A 1 84 ? 6.527 -1.471 -20.695 1.00 92.31 84 THR A CA 1
ATOM 639 C C . THR A 1 84 ? 5.729 -1.854 -19.455 1.00 92.31 84 THR A C 1
ATOM 641 O O . THR A 1 84 ? 4.817 -2.669 -19.574 1.00 92.31 84 THR A O 1
ATOM 644 N N . MET A 1 85 ? 5.981 -1.208 -18.317 1.00 90.19 85 MET A N 1
ATOM 645 C CA . MET A 1 85 ? 5.260 -1.437 -17.063 1.00 90.19 85 MET A CA 1
ATOM 646 C C . MET A 1 85 ? 3.775 -1.123 -17.189 1.00 90.19 85 MET A C 1
ATOM 648 O O . MET A 1 85 ? 2.941 -1.929 -16.790 1.00 90.19 85 MET A O 1
ATOM 652 N N . THR A 1 86 ? 3.419 -0.032 -17.874 1.00 90.81 86 THR A N 1
ATOM 653 C CA . THR A 1 86 ? 2.016 0.277 -18.191 1.00 90.81 86 THR A CA 1
ATOM 654 C C . THR A 1 86 ? 1.347 -0.869 -18.953 1.00 90.81 86 THR A C 1
ATOM 656 O O . THR A 1 86 ? 0.228 -1.268 -18.628 1.00 90.81 86 THR A O 1
ATOM 659 N N . ALA A 1 87 ? 2.022 -1.432 -19.961 1.00 93.56 87 ALA A N 1
ATOM 660 C CA . ALA A 1 87 ? 1.482 -2.553 -20.724 1.00 93.56 87 ALA A CA 1
ATOM 661 C C . ALA A 1 87 ? 1.374 -3.836 -19.879 1.00 93.56 87 ALA A C 1
ATOM 663 O O . ALA A 1 87 ? 0.395 -4.570 -20.023 1.00 93.56 87 ALA A O 1
ATOM 664 N N . ILE A 1 88 ? 2.341 -4.085 -18.988 1.00 92.44 88 ILE A N 1
ATOM 665 C CA . ILE A 1 88 ? 2.334 -5.212 -18.045 1.00 92.44 88 ILE A CA 1
ATOM 666 C C . ILE A 1 88 ? 1.153 -5.083 -17.083 1.00 92.44 88 ILE A C 1
ATOM 668 O O . ILE A 1 88 ? 0.324 -5.987 -17.021 1.00 92.44 88 ILE A O 1
ATOM 672 N N . HIS A 1 89 ? 1.004 -3.940 -16.416 1.00 91.75 89 HIS A N 1
ATOM 673 C CA . HIS A 1 89 ? -0.098 -3.672 -15.493 1.00 91.75 89 HIS A CA 1
ATOM 674 C C . HIS A 1 89 ? -1.463 -3.838 -16.166 1.00 91.75 89 HIS A C 1
ATOM 676 O O . HIS A 1 89 ? -2.342 -4.522 -15.645 1.00 91.75 89 HIS A O 1
ATOM 682 N N . GLN A 1 90 ? -1.637 -3.292 -17.373 1.00 93.25 90 GLN A N 1
ATOM 683 C CA . GLN A 1 90 ? -2.869 -3.483 -18.141 1.00 93.25 90 GLN A CA 1
ATOM 684 C C . GLN A 1 90 ? -3.131 -4.953 -18.488 1.00 93.25 90 GLN A C 1
ATOM 686 O O . GLN A 1 90 ? -4.288 -5.373 -18.539 1.00 93.25 90 GLN A O 1
ATOM 691 N N . ALA A 1 91 ? -2.086 -5.731 -18.771 1.00 93.25 91 ALA A N 1
ATOM 692 C CA . ALA A 1 91 ? -2.214 -7.148 -19.077 1.00 93.25 91 ALA A CA 1
ATOM 693 C C . ALA A 1 91 ? -2.576 -7.982 -17.838 1.00 93.25 91 ALA A C 1
ATOM 695 O O . ALA A 1 91 ? -3.458 -8.835 -17.938 1.00 93.25 91 ALA A O 1
ATOM 696 N N . LEU A 1 92 ? -1.963 -7.694 -16.684 1.00 92.81 92 LEU A N 1
ATOM 697 C CA . LEU A 1 92 ? -2.290 -8.318 -15.397 1.00 92.81 92 LEU A CA 1
ATOM 698 C C . LEU A 1 92 ? -3.754 -8.070 -15.024 1.00 92.81 92 LEU A C 1
ATOM 700 O O . LEU A 1 92 ? -4.511 -9.020 -14.830 1.00 92.81 92 LEU A O 1
ATOM 704 N N . LEU A 1 93 ? -4.188 -6.806 -15.059 1.00 91.75 93 LEU A N 1
ATOM 705 C CA . LEU A 1 93 ? -5.570 -6.430 -14.747 1.00 91.75 93 LEU A CA 1
ATOM 706 C C . LEU A 1 93 ? -6.585 -7.115 -15.675 1.00 91.75 93 LEU A C 1
ATOM 708 O O . LEU A 1 93 ? -7.633 -7.565 -15.221 1.00 91.75 93 LEU A O 1
ATOM 712 N N . LYS A 1 94 ? -6.272 -7.270 -16.971 1.00 93.38 94 LYS A N 1
ATOM 713 C CA . LYS A 1 94 ? -7.131 -8.004 -17.925 1.00 93.38 94 LYS A CA 1
ATOM 714 C C . LYS A 1 94 ? -7.277 -9.493 -17.603 1.00 93.38 94 LYS A C 1
ATOM 716 O O . LYS A 1 94 ? -8.226 -10.108 -18.085 1.00 93.38 94 LYS A O 1
ATOM 721 N N . ARG A 1 95 ? -6.350 -10.072 -16.838 1.00 90.44 95 ARG A N 1
ATOM 722 C CA . ARG A 1 95 ? -6.402 -11.463 -16.371 1.00 90.44 95 ARG A CA 1
ATOM 723 C C . ARG A 1 95 ? -6.909 -11.608 -14.938 1.00 90.44 95 ARG A C 1
ATOM 725 O O . ARG A 1 95 ? -6.897 -12.717 -14.426 1.00 90.44 95 ARG A O 1
ATOM 732 N N . ASN A 1 96 ? -7.380 -10.526 -14.314 1.00 90.12 96 ASN A N 1
ATOM 733 C CA . ASN A 1 96 ? -7.686 -10.486 -12.881 1.00 90.12 96 ASN A CA 1
ATOM 734 C C . ASN A 1 96 ? -6.486 -10.884 -11.998 1.00 90.12 96 ASN A C 1
ATOM 736 O O . ASN A 1 96 ? -6.684 -11.341 -10.877 1.00 90.12 96 ASN A O 1
ATOM 740 N N . ALA A 1 97 ? -5.261 -10.712 -12.501 1.00 90.62 97 ALA A N 1
ATOM 741 C CA . ALA A 1 97 ? -4.043 -10.874 -11.722 1.00 90.62 97 ALA A CA 1
ATOM 742 C C . ALA A 1 97 ? -3.663 -9.544 -11.057 1.00 90.62 97 ALA A C 1
ATOM 744 O O . ALA A 1 97 ? -4.112 -8.473 -11.484 1.00 90.62 97 ALA A O 1
ATOM 745 N N . TYR A 1 98 ? -2.803 -9.599 -10.042 1.00 86.19 98 TYR A N 1
ATOM 746 C CA . TYR A 1 98 ? -2.355 -8.413 -9.309 1.00 86.19 98 TYR A CA 1
ATOM 747 C C . TYR A 1 98 ? -0.826 -8.295 -9.236 1.00 86.19 98 TYR A C 1
ATOM 749 O O . TYR A 1 98 ? -0.091 -9.254 -9.452 1.00 86.19 98 TYR A O 1
ATOM 757 N N . THR A 1 99 ? -0.347 -7.088 -8.937 1.00 86.56 99 THR A N 1
ATOM 758 C CA . THR A 1 99 ? 1.029 -6.831 -8.493 1.00 86.56 99 THR A CA 1
ATOM 759 C C . THR A 1 99 ? 0.999 -5.832 -7.346 1.00 86.56 99 THR A C 1
ATOM 761 O O . THR A 1 99 ? 0.090 -5.000 -7.281 1.00 86.56 99 THR A O 1
ATOM 764 N N . TRP A 1 100 ? 1.976 -5.914 -6.445 1.00 80.25 100 TRP A N 1
ATOM 765 C CA . TRP A 1 100 ? 2.103 -5.012 -5.297 1.00 80.25 100 TRP A CA 1
ATOM 766 C C . TRP A 1 100 ? 2.210 -3.547 -5.728 1.00 80.25 100 TRP A C 1
ATOM 768 O O . TRP A 1 100 ? 1.571 -2.693 -5.125 1.00 80.25 100 TRP A O 1
ATOM 778 N N . SER A 1 101 ? 2.875 -3.275 -6.854 1.00 80.44 101 SER A N 1
ATOM 779 C CA . SER A 1 101 ? 3.030 -1.929 -7.427 1.00 80.44 101 SER A CA 1
ATOM 780 C C . SER A 1 101 ? 1.710 -1.279 -7.886 1.00 80.44 101 SER A C 1
ATOM 782 O O . SER A 1 101 ? 1.693 -0.115 -8.272 1.00 80.44 101 SER A O 1
ATOM 784 N N . LEU A 1 102 ? 0.596 -2.028 -7.910 1.00 84.19 102 LEU A N 1
ATOM 785 C CA . LEU A 1 102 ? -0.744 -1.508 -8.224 1.00 84.19 102 LEU A CA 1
ATOM 786 C C . LEU A 1 102 ? -1.579 -1.186 -6.980 1.00 84.19 102 LEU A C 1
ATOM 788 O O . LEU A 1 102 ? -2.711 -0.710 -7.109 1.00 84.19 102 LEU A O 1
ATOM 792 N N . MET A 1 103 ? -1.058 -1.457 -5.785 1.00 86.69 103 MET A N 1
ATOM 793 C CA . MET A 1 103 ? -1.683 -0.998 -4.555 1.00 86.69 103 MET A CA 1
ATOM 794 C C . MET A 1 103 ? -1.536 0.522 -4.438 1.00 86.69 103 MET A C 1
ATOM 796 O O . MET A 1 103 ? -0.571 1.129 -4.902 1.00 86.69 103 MET A O 1
ATOM 800 N N . TYR A 1 104 ? -2.533 1.157 -3.836 1.00 87.38 104 TYR A N 1
ATOM 801 C CA . TYR A 1 104 ? -2.564 2.603 -3.687 1.00 87.38 104 TYR A CA 1
ATOM 802 C C . TYR A 1 104 ? -1.374 3.086 -2.855 1.00 87.38 104 TYR A C 1
ATOM 804 O O . TYR A 1 104 ? -1.067 2.510 -1.811 1.00 87.38 104 TYR A O 1
ATOM 812 N N . ASN A 1 105 ? -0.713 4.144 -3.329 1.00 82.56 105 ASN A N 1
ATOM 813 C CA . ASN A 1 105 ? 0.528 4.680 -2.764 1.00 82.56 105 ASN A CA 1
ATOM 814 C C . ASN A 1 105 ? 1.696 3.676 -2.685 1.00 82.56 105 ASN A C 1
ATOM 816 O O . ASN A 1 105 ? 2.662 3.942 -1.983 1.00 82.56 105 ASN A O 1
ATOM 820 N N . GLN A 1 106 ? 1.645 2.549 -3.403 1.00 79.19 106 GLN A N 1
ATOM 821 C CA . GLN A 1 106 ? 2.760 1.599 -3.506 1.00 79.19 106 GLN A CA 1
ATOM 822 C C . GLN A 1 106 ? 3.517 1.794 -4.828 1.00 79.19 106 GLN A C 1
ATOM 824 O O . GLN A 1 106 ? 3.904 0.832 -5.485 1.00 79.19 106 GLN A O 1
ATOM 829 N N . GLU A 1 107 ? 3.717 3.052 -5.242 1.00 67.69 107 GLU A N 1
ATOM 830 C CA . GLU A 1 107 ? 4.472 3.428 -6.450 1.00 67.69 107 GLU A CA 1
ATOM 831 C C . GLU A 1 107 ? 5.993 3.226 -6.270 1.00 67.69 107 GLU A C 1
ATOM 833 O O . GLU A 1 107 ? 6.787 3.955 -6.846 1.00 67.69 107 GLU A O 1
ATOM 838 N N . ASN A 1 108 ? 6.418 2.264 -5.449 1.00 67.94 108 ASN A N 1
ATOM 839 C CA . ASN A 1 108 ? 7.814 1.886 -5.272 1.00 67.94 108 ASN A CA 1
ATOM 840 C C . ASN A 1 108 ? 7.957 0.357 -5.307 1.00 67.94 108 ASN A C 1
ATOM 842 O O . ASN A 1 108 ? 7.016 -0.383 -5.013 1.00 67.94 108 ASN A O 1
ATOM 846 N N . ALA A 1 109 ? 9.146 -0.118 -5.680 1.00 60.62 109 ALA A N 1
ATOM 847 C CA . ALA A 1 109 ? 9.452 -1.545 -5.770 1.00 60.62 109 ALA A CA 1
ATOM 848 C C . ALA A 1 109 ? 9.269 -2.270 -4.430 1.00 60.62 109 ALA A C 1
ATOM 850 O O . ALA A 1 109 ? 8.867 -3.426 -4.374 1.00 60.62 109 ALA A O 1
ATOM 851 N N . ASN A 1 110 ? 9.514 -1.568 -3.326 1.00 67.44 110 ASN A N 1
ATOM 852 C CA . ASN A 1 110 ? 9.532 -2.160 -1.996 1.00 67.44 110 ASN A CA 1
ATOM 853 C C . ASN A 1 110 ? 8.137 -2.388 -1.399 1.00 67.44 110 ASN A C 1
ATOM 855 O O . ASN A 1 110 ? 8.028 -3.156 -0.440 1.00 67.44 110 ASN A O 1
ATOM 859 N N . ALA A 1 111 ? 7.104 -1.761 -1.976 1.00 70.94 111 ALA A N 1
ATOM 860 C CA . ALA A 1 111 ? 5.772 -1.609 -1.406 1.00 70.94 111 ALA A CA 1
ATOM 861 C C . ALA A 1 111 ? 5.853 -1.202 0.079 1.00 70.94 111 ALA A C 1
ATOM 863 O O . ALA A 1 111 ? 5.667 -2.012 0.995 1.00 70.94 111 ALA A O 1
ATOM 864 N N . GLU A 1 112 ? 6.196 0.073 0.290 1.00 80.00 112 GLU A N 1
ATOM 865 C CA . GLU A 1 112 ? 6.236 0.706 1.609 1.00 80.00 112 GLU A CA 1
ATOM 866 C C . GLU A 1 112 ? 4.817 0.875 2.178 1.00 80.00 112 GLU A C 1
ATOM 868 O O . GLU A 1 112 ? 4.023 1.675 1.671 1.00 80.00 112 GLU A O 1
ATOM 873 N N . PRO A 1 113 ? 4.466 0.134 3.236 1.00 87.75 113 PRO A N 1
ATOM 874 C CA . PRO A 1 113 ? 3.112 0.135 3.746 1.00 87.75 113 PRO A CA 1
ATOM 875 C C . PRO A 1 113 ? 2.759 1.451 4.455 1.00 87.75 113 PRO A C 1
ATOM 877 O O . PRO A 1 113 ? 3.626 2.150 4.976 1.00 87.75 113 PRO A O 1
ATOM 880 N N . HIS A 1 114 ? 1.463 1.751 4.593 1.00 91.88 114 HIS A N 1
ATOM 881 C CA . HIS A 1 114 ? 1.044 2.829 5.495 1.00 91.88 114 HIS A CA 1
ATOM 882 C C . HIS A 1 114 ? 1.300 2.424 6.949 1.00 91.88 114 HIS A C 1
ATOM 884 O O . HIS A 1 114 ? 0.702 1.459 7.438 1.00 91.88 114 HIS A O 1
ATOM 890 N N . LEU A 1 115 ? 2.146 3.185 7.644 1.00 92.44 115 LEU A N 1
ATOM 891 C CA . LEU A 1 115 ? 2.421 3.017 9.068 1.00 92.44 115 LEU A CA 1
ATOM 892 C C . LEU A 1 115 ? 1.605 4.004 9.893 1.00 92.44 115 LEU A C 1
ATOM 894 O O . LEU A 1 115 ? 1.632 5.215 9.665 1.00 92.44 115 LEU A O 1
ATOM 898 N N . LEU A 1 116 ? 0.894 3.481 10.890 1.00 95.62 116 LEU A N 1
ATOM 899 C CA . LEU A 1 116 ? 0.191 4.324 11.839 1.00 95.62 116 LEU A CA 1
ATOM 900 C C . LEU A 1 116 ? 1.200 4.980 12.783 1.00 95.62 116 LEU A C 1
ATOM 902 O O . LEU A 1 116 ? 2.017 4.306 13.406 1.00 95.62 116 LEU A O 1
ATOM 906 N N . THR A 1 117 ? 1.085 6.288 12.978 1.00 96.50 117 THR A N 1
ATOM 907 C CA . THR A 1 117 ? 1.818 6.985 14.039 1.00 96.50 117 THR A CA 1
ATOM 908 C C . THR A 1 117 ? 0.852 7.547 15.067 1.00 96.50 117 THR A C 1
ATOM 910 O O . THR A 1 117 ? -0.335 7.755 14.795 1.00 96.50 117 THR A O 1
ATOM 913 N N . ARG A 1 118 ? 1.366 7.854 16.260 1.00 96.88 118 ARG A N 1
ATOM 914 C CA . ARG A 1 118 ? 0.583 8.556 17.280 1.00 96.88 118 ARG A CA 1
ATOM 915 C C . ARG A 1 118 ? 0.011 9.874 16.763 1.00 96.88 118 ARG A C 1
ATOM 917 O O . ARG A 1 118 ? -1.147 10.180 17.035 1.00 96.88 118 ARG A O 1
ATOM 924 N N . ASP A 1 119 ? 0.805 10.611 15.996 1.00 97.69 119 ASP A N 1
ATOM 925 C CA . ASP A 1 119 ? 0.440 11.939 15.506 1.00 97.69 119 ASP A CA 1
ATOM 926 C C . ASP A 1 119 ? -0.568 11.876 14.347 1.00 97.69 119 ASP A C 1
ATOM 928 O O . ASP A 1 119 ? -1.422 12.759 14.229 1.00 97.69 119 ASP A O 1
ATOM 932 N N . SER A 1 120 ? -0.530 10.819 13.524 1.00 97.56 120 SER A N 1
ATOM 933 C CA . SER A 1 120 ? -1.475 10.627 12.414 1.00 97.56 120 SER A CA 1
ATOM 934 C C . SER A 1 120 ? -2.767 9.904 12.815 1.00 97.56 120 SER A C 1
ATOM 936 O O . SER A 1 120 ? -3.779 10.052 12.131 1.00 97.56 120 SER A O 1
ATOM 938 N N . CYS A 1 121 ? -2.786 9.204 13.958 1.00 98.44 121 CYS A N 1
ATOM 939 C CA . CYS A 1 121 ? -3.857 8.289 14.374 1.00 98.44 121 CYS A CA 1
ATOM 940 C C . CYS A 1 121 ? -5.281 8.816 14.156 1.00 98.44 121 CYS A C 1
ATOM 942 O O . CYS A 1 121 ? -6.081 8.209 13.441 1.00 98.44 121 CYS A O 1
ATOM 944 N N . ALA A 1 122 ? -5.613 9.967 14.747 1.00 98.50 122 ALA A N 1
ATOM 945 C CA . ALA A 1 122 ? -6.979 10.484 14.688 1.00 98.50 122 ALA A CA 1
ATOM 946 C C . ALA A 1 122 ? -7.340 11.055 13.308 1.00 98.50 122 ALA A C 1
ATOM 948 O O . ALA A 1 122 ? -8.514 11.082 12.945 1.00 98.50 122 ALA A O 1
ATOM 949 N N . VAL A 1 123 ? -6.359 11.552 12.551 1.00 98.19 123 VAL A N 1
ATOM 950 C CA . VAL A 1 123 ? -6.585 12.090 11.202 1.00 98.19 123 VAL A CA 1
ATOM 951 C C . VAL A 1 123 ? -6.825 10.941 10.228 1.00 98.19 123 VAL A C 1
ATOM 953 O O . VAL A 1 123 ? -7.842 10.950 9.532 1.00 98.19 123 VAL A O 1
ATOM 956 N N . ASP A 1 124 ? -5.961 9.927 10.260 1.00 97.81 124 ASP A N 1
ATOM 957 C CA . ASP A 1 124 ? -6.047 8.743 9.405 1.00 97.81 124 ASP A CA 1
ATOM 958 C C . ASP A 1 124 ? -7.353 7.982 9.655 1.00 97.81 124 ASP A C 1
ATOM 960 O O . ASP A 1 124 ? -8.073 7.665 8.710 1.00 97.81 124 ASP A O 1
ATOM 964 N N . LEU A 1 125 ? -7.737 7.758 10.919 1.00 98.44 125 LEU A N 1
ATOM 965 C CA . LEU A 1 125 ? -8.989 7.064 11.242 1.00 98.44 125 LEU A CA 1
ATOM 966 C C . LEU A 1 125 ? -10.232 7.859 10.831 1.00 98.44 125 LEU A C 1
ATOM 968 O O . LEU A 1 125 ? -11.167 7.279 10.280 1.00 98.44 125 LEU A O 1
ATOM 972 N N . ARG A 1 126 ? -10.264 9.184 11.029 1.00 98.25 126 ARG A N 1
ATOM 973 C CA . ARG A 1 126 ? -11.391 10.003 10.535 1.00 98.25 126 ARG A CA 1
ATOM 974 C C . ARG A 1 126 ? -11.515 9.947 9.026 1.00 98.25 126 ARG A C 1
ATOM 976 O O . ARG A 1 126 ? -12.633 9.997 8.515 1.00 98.25 126 ARG A O 1
ATOM 983 N N . ASP A 1 127 ? -10.393 9.880 8.317 1.00 97.56 127 ASP A N 1
ATOM 984 C CA . ASP A 1 127 ? -10.395 9.712 6.874 1.00 97.56 127 ASP A CA 1
ATOM 985 C C . ASP A 1 127 ? -10.912 8.330 6.478 1.00 97.56 127 ASP A C 1
ATOM 987 O O . ASP A 1 127 ? -11.876 8.217 5.719 1.00 97.56 127 ASP A O 1
ATOM 991 N N . ALA A 1 128 ? -10.332 7.288 7.064 1.00 96.81 128 ALA A N 1
ATOM 992 C CA . ALA A 1 128 ? -10.600 5.906 6.716 1.00 96.81 128 ALA A CA 1
ATOM 993 C C . ALA A 1 128 ? -12.018 5.438 7.059 1.00 96.81 128 ALA A C 1
ATOM 995 O O . ALA A 1 128 ? -12.600 4.665 6.290 1.00 96.81 128 ALA A O 1
ATOM 996 N N . CYS A 1 129 ? -12.605 5.957 8.142 1.00 96.94 129 CYS A N 1
ATOM 997 C CA . CYS A 1 129 ? -13.973 5.661 8.571 1.00 96.94 129 CYS A CA 1
ATOM 998 C C . CYS A 1 129 ? -15.060 6.342 7.720 1.00 96.94 129 CYS A C 1
ATOM 1000 O O . CYS A 1 129 ? -16.251 6.186 8.001 1.00 96.94 129 CYS A O 1
ATOM 1002 N N . ARG A 1 130 ? -14.705 7.079 6.657 1.00 96.94 130 ARG A N 1
ATOM 1003 C CA . ARG A 1 130 ? -15.686 7.544 5.665 1.00 96.94 130 ARG A CA 1
ATOM 1004 C C . ARG A 1 130 ? -15.934 6.477 4.606 1.00 96.94 130 ARG A C 1
ATOM 1006 O O . ARG A 1 130 ? -15.011 5.841 4.108 1.00 96.94 130 ARG A O 1
ATOM 1013 N N . LYS A 1 131 ? -17.195 6.323 4.201 1.00 95.00 131 LYS A N 1
ATOM 1014 C CA . LYS A 1 131 ? -17.610 5.318 3.207 1.00 95.00 131 LYS A CA 1
ATOM 1015 C C . LYS A 1 131 ? -16.954 5.513 1.833 1.00 95.00 131 LYS A C 1
ATOM 1017 O O . LYS A 1 131 ? -16.755 4.548 1.106 1.00 95.00 131 LYS A O 1
ATOM 1022 N N . ASP A 1 132 ? -16.663 6.753 1.463 1.00 95.62 132 ASP A N 1
ATOM 1023 C CA . ASP A 1 132 ? -16.053 7.149 0.193 1.00 95.62 132 ASP A CA 1
ATOM 1024 C C . ASP A 1 132 ? -14.532 7.356 0.287 1.00 95.62 132 ASP A C 1
ATOM 1026 O O . ASP A 1 132 ? -13.904 7.826 -0.670 1.00 95.62 132 ASP A O 1
ATOM 1030 N N . SER A 1 133 ? -13.921 6.985 1.415 1.00 95.88 133 SER A N 1
ATOM 1031 C CA . SER A 1 133 ? -12.486 7.136 1.618 1.00 95.88 133 SER A CA 1
ATOM 1032 C C . SER A 1 133 ? -11.679 6.269 0.650 1.00 95.88 133 SER A C 1
ATOM 1034 O O . SER A 1 133 ? -12.165 5.277 0.094 1.00 95.88 133 SER A O 1
ATOM 1036 N N . ILE A 1 134 ? -10.427 6.662 0.414 1.00 94.06 134 ILE A N 1
ATOM 1037 C CA . ILE A 1 134 ? -9.498 5.878 -0.409 1.00 94.06 134 ILE A CA 1
ATOM 1038 C C . ILE A 1 134 ? -9.266 4.483 0.186 1.00 94.06 134 ILE A C 1
ATOM 1040 O O . ILE A 1 134 ? -9.236 3.515 -0.570 1.00 94.06 134 ILE A O 1
ATOM 1044 N N . TRP A 1 135 ? -9.254 4.381 1.519 1.00 94.06 135 TRP A N 1
ATOM 1045 C CA . TRP A 1 135 ? -9.075 3.160 2.305 1.00 94.06 135 TRP A CA 1
ATOM 1046 C C . TRP A 1 135 ? -10.152 2.105 2.041 1.00 94.06 135 TRP A C 1
ATOM 1048 O O . TRP A 1 135 ? -9.883 0.910 2.118 1.00 94.06 135 TRP A O 1
ATOM 1058 N N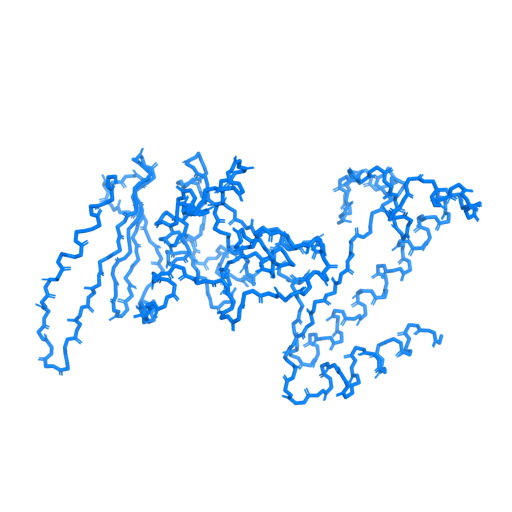 . GLN A 1 136 ? -11.374 2.543 1.714 1.00 93.94 136 GLN A N 1
ATOM 1059 C CA . GLN A 1 136 ? -12.485 1.643 1.386 1.00 93.94 136 GLN A CA 1
ATOM 1060 C C . GLN A 1 136 ? -12.565 1.297 -0.106 1.00 93.94 136 GLN A C 1
ATOM 1062 O O . GLN A 1 136 ? -13.270 0.359 -0.481 1.00 93.94 136 GLN A O 1
ATOM 1067 N N . ARG A 1 137 ? -11.896 2.068 -0.972 1.00 93.31 137 ARG A N 1
ATOM 1068 C CA . ARG A 1 137 ? -12.051 1.980 -2.434 1.00 93.31 137 ARG A CA 1
ATOM 1069 C C . ARG A 1 137 ? -10.864 1.365 -3.160 1.00 93.31 137 ARG A C 1
ATOM 1071 O O . ARG A 1 137 ? -11.054 0.899 -4.280 1.00 93.31 137 ARG A O 1
ATOM 1078 N N . HIS A 1 138 ? -9.680 1.376 -2.560 1.00 91.50 138 HIS A N 1
ATOM 1079 C CA . HIS A 1 138 ? -8.457 0.912 -3.206 1.00 91.50 138 HIS A CA 1
ATOM 1080 C C . HIS A 1 138 ? -7.845 -0.286 -2.490 1.00 91.50 138 HIS A C 1
ATOM 1082 O O . HIS A 1 138 ? -8.111 -0.527 -1.314 1.00 91.50 138 HIS A O 1
ATOM 1088 N N . ALA A 1 139 ? -7.012 -1.016 -3.232 1.00 90.81 139 ALA A N 1
ATOM 1089 C CA . ALA A 1 139 ? -6.098 -1.992 -2.666 1.00 90.81 139 ALA A CA 1
ATOM 1090 C C . ALA A 1 139 ? -5.055 -1.262 -1.810 1.00 90.81 139 ALA A C 1
ATOM 1092 O O . ALA A 1 139 ? -4.368 -0.383 -2.326 1.00 90.81 139 ALA A O 1
ATOM 1093 N N . MET A 1 140 ? -4.960 -1.595 -0.525 1.00 91.00 140 MET A N 1
ATOM 1094 C CA . MET A 1 140 ? -4.097 -0.901 0.438 1.00 91.00 140 MET A CA 1
ATOM 1095 C C . MET A 1 140 ? -3.174 -1.887 1.156 1.00 91.00 140 MET A C 1
ATOM 1097 O O . MET A 1 140 ? -3.616 -2.972 1.547 1.00 91.00 140 MET A O 1
ATOM 1101 N N . LEU A 1 141 ? -1.926 -1.473 1.383 1.00 90.81 141 LEU A N 1
ATOM 1102 C CA . LEU A 1 141 ? -0.969 -2.177 2.230 1.00 90.81 141 LEU A CA 1
ATOM 1103 C C . LEU A 1 141 ? -0.795 -1.432 3.560 1.00 90.81 141 LEU A C 1
ATOM 1105 O O . LEU A 1 141 ? -0.518 -0.233 3.581 1.00 90.81 141 LEU A O 1
ATOM 1109 N N . PHE A 1 142 ? -0.964 -2.150 4.665 1.00 92.38 142 PHE A N 1
ATOM 1110 C CA . PHE A 1 142 ? -0.843 -1.642 6.031 1.00 92.38 142 PHE A CA 1
ATOM 1111 C C . PHE A 1 142 ? 0.352 -2.274 6.716 1.00 92.38 142 PHE A C 1
ATOM 1113 O O . PHE A 1 142 ? 0.542 -3.482 6.617 1.00 92.38 142 PHE A O 1
ATOM 1120 N N . GLY A 1 143 ? 1.136 -1.475 7.425 1.00 90.12 143 GLY A N 1
ATOM 1121 C CA . GLY A 1 143 ? 2.408 -1.932 7.962 1.00 90.12 143 GLY A CA 1
ATOM 1122 C C . GLY A 1 143 ? 2.322 -2.230 9.444 1.00 90.12 143 GLY A C 1
ATOM 1123 O O . GLY A 1 143 ? 1.453 -1.722 10.150 1.00 90.12 143 GLY A O 1
ATOM 1124 N N . PHE A 1 144 ? 3.267 -3.044 9.902 1.00 90.06 144 PHE A N 1
ATOM 1125 C CA . PHE A 1 144 ? 3.561 -3.198 11.321 1.00 90.06 144 PHE A CA 1
ATOM 1126 C C . PHE A 1 144 ? 4.870 -2.478 11.614 1.00 90.06 144 PHE A C 1
ATOM 1128 O O . PHE A 1 144 ? 5.904 -2.818 11.036 1.00 90.06 144 PHE A O 1
ATOM 1135 N N . THR A 1 145 ? 4.825 -1.487 12.491 1.00 89.50 145 THR A N 1
ATOM 1136 C CA . THR A 1 145 ? 5.972 -0.683 12.890 1.00 89.50 145 THR A CA 1
ATOM 1137 C C . THR A 1 145 ? 6.972 -1.553 13.627 1.00 89.50 145 THR A C 1
ATOM 1139 O O . THR A 1 145 ? 6.679 -2.109 14.692 1.00 89.50 145 THR A O 1
ATOM 1142 N N . ALA A 1 146 ? 8.174 -1.640 13.068 1.00 80.50 146 ALA A N 1
ATOM 1143 C CA . ALA A 1 146 ? 9.279 -2.340 13.690 1.00 80.50 146 ALA A CA 1
ATOM 1144 C C . ALA A 1 146 ? 10.207 -1.387 14.447 1.00 80.50 146 ALA A C 1
ATOM 1146 O O . ALA A 1 146 ? 10.206 -0.176 14.220 1.00 80.50 146 ALA A O 1
ATOM 1147 N N . THR A 1 147 ? 11.010 -1.934 15.354 1.00 73.38 147 THR A N 1
ATOM 1148 C CA . THR A 1 147 ? 12.079 -1.188 16.022 1.00 73.38 147 THR A CA 1
ATOM 1149 C C . THR A 1 147 ? 13.325 -1.139 15.129 1.00 73.38 147 THR A C 1
ATOM 1151 O O . THR A 1 147 ? 13.810 -2.162 14.657 1.00 73.38 147 THR A O 1
ATOM 1154 N N . GLU A 1 148 ? 13.883 0.053 14.896 1.00 59.97 148 GLU A N 1
ATOM 1155 C CA . GLU A 1 148 ? 15.031 0.244 13.984 1.00 59.97 148 GLU A CA 1
ATOM 1156 C C . GLU A 1 148 ? 16.367 -0.349 14.491 1.00 59.97 148 GLU A C 1
ATOM 1158 O O . GLU A 1 148 ? 17.365 -0.332 13.766 1.00 59.97 148 GLU A O 1
ATOM 1163 N N . HIS A 1 149 ? 16.453 -0.847 15.734 1.00 48.22 149 HIS A N 1
ATOM 1164 C CA . HIS A 1 149 ? 17.747 -0.838 16.430 1.00 48.22 149 HIS A CA 1
ATOM 1165 C C . HIS A 1 149 ? 18.132 -2.004 17.342 1.00 48.22 149 HIS A C 1
ATOM 1167 O O . HIS A 1 149 ? 19.153 -1.885 18.019 1.00 48.22 149 HIS A O 1
ATOM 1173 N N . ASP A 1 150 ? 17.448 -3.148 17.329 1.00 49.16 150 ASP A N 1
ATOM 1174 C CA . ASP A 1 150 ? 17.972 -4.299 18.078 1.00 49.16 150 ASP A CA 1
ATOM 1175 C C . ASP A 1 150 ? 17.853 -5.631 17.341 1.00 49.16 150 ASP A C 1
ATOM 1177 O O . ASP A 1 150 ? 17.156 -6.555 17.740 1.00 49.16 150 ASP A O 1
ATOM 1181 N N . TRP A 1 151 ? 18.640 -5.732 16.271 1.00 48.09 151 TRP A N 1
ATOM 1182 C CA . TRP A 1 151 ? 18.885 -6.939 15.473 1.00 48.09 151 TRP A CA 1
ATOM 1183 C C . TRP A 1 151 ? 19.426 -8.132 16.278 1.00 48.09 151 TRP A C 1
ATOM 1185 O O . TRP A 1 151 ? 19.581 -9.224 15.734 1.00 48.09 151 TRP A O 1
ATOM 1195 N N . 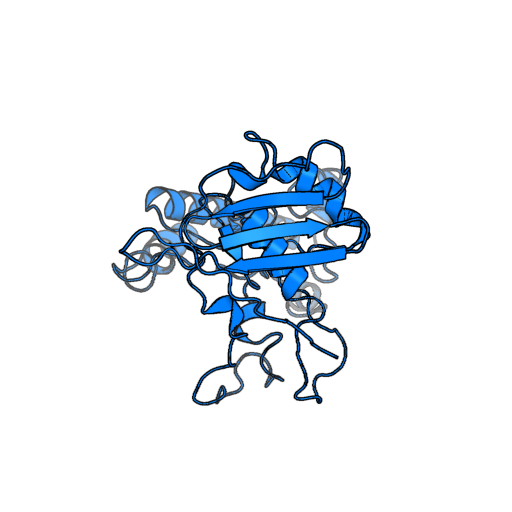THR A 1 152 ? 19.788 -7.914 17.546 1.00 48.59 152 THR A N 1
ATOM 1196 C CA . THR A 1 152 ? 20.401 -8.916 18.422 1.00 48.59 152 THR A CA 1
ATOM 1197 C C . THR A 1 152 ? 19.511 -9.349 19.572 1.00 48.59 152 THR A C 1
ATOM 1199 O O . THR A 1 152 ? 19.787 -10.391 20.172 1.00 48.59 152 THR A O 1
ATOM 1202 N N . SER A 1 153 ? 18.453 -8.599 19.892 1.00 49.03 153 SER A N 1
ATOM 1203 C CA . SER A 1 153 ? 17.514 -9.041 20.907 1.00 49.03 153 SER A CA 1
ATOM 1204 C C . SER A 1 153 ? 16.418 -9.880 20.271 1.00 49.03 153 SER A C 1
ATOM 1206 O O . SER A 1 153 ? 15.664 -9.455 19.405 1.00 49.03 153 SER A O 1
ATOM 1208 N N . GLU A 1 154 ? 16.281 -11.103 20.774 1.00 54.28 154 GLU A N 1
ATOM 1209 C CA . GLU A 1 154 ? 15.145 -12.000 20.521 1.00 54.28 154 GLU A CA 1
ATOM 1210 C C . GLU A 1 154 ? 13.792 -11.410 21.002 1.00 54.28 154 GLU A C 1
ATOM 1212 O O . GLU A 1 154 ? 12.798 -12.126 21.118 1.00 54.28 154 GLU A O 1
ATOM 1217 N N . HIS A 1 155 ? 13.737 -10.116 21.334 1.00 52.72 155 HIS A N 1
ATOM 1218 C CA . HIS A 1 155 ? 12.660 -9.479 22.073 1.00 52.72 155 HIS A CA 1
ATOM 1219 C C . HIS A 1 155 ? 11.912 -8.494 21.172 1.00 52.72 155 HIS A C 1
ATOM 1221 O O . HIS A 1 155 ? 12.278 -7.336 21.040 1.00 52.72 155 HIS A O 1
ATOM 1227 N N . GLN A 1 156 ? 10.828 -9.009 20.588 1.00 58.16 156 GLN A N 1
ATOM 1228 C CA . GLN A 1 156 ? 9.740 -8.289 19.918 1.00 58.16 156 GLN A CA 1
ATOM 1229 C C . GLN A 1 156 ? 10.170 -7.260 18.853 1.00 58.16 156 GLN A C 1
ATOM 1231 O O . GLN A 1 156 ? 10.299 -6.073 19.147 1.00 58.16 156 GLN A O 1
ATOM 1236 N N . PRO A 1 157 ? 10.266 -7.674 17.574 1.00 69.12 157 PRO A N 1
ATOM 1237 C CA . PRO A 1 157 ? 10.638 -6.765 16.493 1.00 69.12 157 PRO A CA 1
ATOM 1238 C C . PRO A 1 157 ? 9.590 -5.679 16.213 1.00 69.12 157 PRO A C 1
ATOM 1240 O O . PRO A 1 157 ? 9.880 -4.759 15.463 1.00 69.12 157 PRO A O 1
ATOM 1243 N N . LEU A 1 158 ? 8.379 -5.770 16.779 1.00 83.94 158 LEU A N 1
ATOM 1244 C CA . LEU A 1 158 ? 7.258 -4.876 16.487 1.00 83.94 158 LEU A CA 1
ATOM 1245 C C . LEU A 1 158 ? 6.986 -3.939 17.665 1.00 83.94 158 LEU A C 1
ATOM 1247 O O . LEU A 1 158 ? 6.516 -4.376 18.714 1.00 83.94 158 LEU A O 1
ATOM 1251 N N . ALA A 1 159 ? 7.238 -2.644 17.475 1.00 87.31 159 ALA A N 1
ATOM 1252 C CA . ALA A 1 159 ? 7.192 -1.636 18.535 1.00 87.31 159 ALA A CA 1
ATOM 1253 C C . ALA A 1 159 ? 5.773 -1.369 19.071 1.00 87.31 159 ALA A C 1
ATOM 1255 O O . ALA A 1 159 ? 5.609 -0.951 20.216 1.00 87.31 159 ALA A O 1
ATOM 1256 N N . GLN A 1 160 ? 4.751 -1.564 18.232 1.00 92.75 160 GLN A N 1
ATOM 1257 C CA . GLN A 1 160 ? 3.365 -1.166 18.517 1.00 92.75 160 GLN A CA 1
ATOM 1258 C C . GLN A 1 160 ? 2.341 -2.082 17.822 1.00 92.75 160 GLN A C 1
ATOM 1260 O O . GLN A 1 160 ? 1.310 -1.629 17.321 1.00 92.75 160 GLN A O 1
ATOM 1265 N N . LEU A 1 161 ? 2.612 -3.395 17.809 1.00 92.38 161 LEU A N 1
ATOM 1266 C CA . LEU A 1 161 ? 1.771 -4.400 17.141 1.00 92.38 161 LEU A CA 1
ATOM 1267 C C . LEU A 1 161 ? 0.277 -4.244 17.462 1.00 92.38 161 LEU A C 1
ATOM 1269 O O . LEU A 1 161 ? -0.553 -4.347 16.564 1.00 92.38 161 LEU A O 1
ATOM 1273 N N . SER A 1 162 ? -0.082 -3.997 18.727 1.00 96.00 162 SER A N 1
ATOM 1274 C CA . SER A 1 162 ? -1.487 -3.841 19.122 1.00 96.00 162 SER A CA 1
ATOM 1275 C C . SER A 1 162 ? -2.175 -2.668 18.419 1.00 96.00 162 SER A C 1
ATOM 1277 O O . SER A 1 162 ? -3.326 -2.794 18.007 1.00 96.00 162 SER A O 1
ATOM 1279 N N . GLN A 1 163 ? -1.483 -1.538 18.264 1.00 97.88 163 GLN A N 1
ATOM 1280 C CA . GLN A 1 163 ? -2.000 -0.333 17.620 1.00 97.88 163 GLN A CA 1
ATOM 1281 C C . GLN A 1 163 ? -2.121 -0.536 16.115 1.00 97.88 163 GLN A C 1
ATOM 1283 O O . GLN A 1 163 ? -3.173 -0.238 15.556 1.00 97.88 163 GLN A O 1
ATOM 1288 N N . ASP A 1 164 ? -1.093 -1.098 15.479 1.00 97.06 164 ASP A N 1
ATOM 1289 C CA . ASP A 1 164 ? -1.093 -1.355 14.036 1.00 97.06 164 ASP A CA 1
ATOM 1290 C C . ASP A 1 164 ? -2.164 -2.380 13.647 1.00 97.06 164 ASP A C 1
ATOM 1292 O O . ASP A 1 164 ? -2.909 -2.187 12.684 1.00 97.06 164 ASP A O 1
ATOM 1296 N N . LEU A 1 165 ? -2.305 -3.448 14.439 1.00 97.19 165 LEU A N 1
ATOM 1297 C CA . LEU A 1 165 ? -3.334 -4.459 14.224 1.00 97.19 165 LEU A CA 1
ATOM 1298 C C . LEU A 1 165 ? -4.737 -3.886 14.437 1.00 97.19 165 LEU A C 1
ATOM 1300 O O . LEU A 1 165 ? -5.619 -4.109 13.607 1.00 97.19 165 LEU A O 1
ATOM 1304 N N . ALA A 1 166 ? -4.957 -3.123 15.513 1.00 98.31 166 ALA A N 1
ATOM 1305 C CA . ALA A 1 166 ? -6.241 -2.468 15.739 1.00 98.31 166 ALA A CA 1
ATOM 1306 C C . ALA A 1 166 ? -6.563 -1.477 14.618 1.00 98.31 166 ALA A C 1
ATOM 1308 O O . ALA A 1 166 ? -7.687 -1.470 14.124 1.00 98.31 166 ALA A O 1
ATOM 1309 N N . PHE A 1 167 ? -5.585 -0.694 14.159 1.00 98.25 167 PHE A N 1
ATOM 1310 C CA . PHE A 1 167 ? -5.749 0.201 13.020 1.00 98.25 167 PHE A CA 1
ATOM 1311 C C . PHE A 1 167 ? -6.171 -0.562 11.771 1.00 98.25 167 PHE A C 1
ATOM 1313 O O . PHE A 1 167 ? -7.227 -0.258 11.219 1.00 98.25 167 PHE A O 1
ATOM 1320 N N . PHE A 1 168 ? -5.422 -1.599 11.384 1.00 97.69 168 PHE A N 1
ATOM 1321 C CA . PHE A 1 168 ? -5.760 -2.456 10.251 1.00 97.69 168 PHE A CA 1
ATOM 1322 C C . PHE A 1 168 ? -7.188 -2.999 10.367 1.00 97.69 168 PHE A C 1
ATOM 1324 O O . PHE A 1 168 ? -7.980 -2.841 9.441 1.00 97.69 168 PHE A O 1
ATOM 1331 N N . LEU A 1 169 ? -7.562 -3.574 11.513 1.00 97.88 169 LEU A N 1
ATOM 1332 C CA . LEU A 1 169 ? -8.898 -4.133 11.730 1.00 97.88 169 LEU A CA 1
ATOM 1333 C C . LEU A 1 169 ? -10.001 -3.060 11.770 1.00 97.88 169 LEU A C 1
ATOM 1335 O O . LEU A 1 169 ? -11.131 -3.323 11.357 1.00 97.88 169 LEU A O 1
ATOM 1339 N N . LEU A 1 170 ? -9.709 -1.838 12.218 1.00 98.25 170 LEU A N 1
ATOM 1340 C CA . LEU A 1 170 ? -10.648 -0.717 12.154 1.00 98.25 170 LEU A CA 1
ATOM 1341 C C . LEU A 1 170 ? -10.881 -0.289 10.707 1.00 98.25 170 LEU A C 1
ATOM 1343 O O . LEU A 1 170 ? -12.027 -0.143 10.287 1.00 98.25 170 LEU A O 1
ATOM 1347 N N . VAL A 1 171 ? -9.824 -0.127 9.918 1.00 96.94 171 VAL A N 1
ATOM 1348 C CA . VAL A 1 171 ? -9.915 0.605 8.648 1.00 96.94 171 VAL A CA 1
ATOM 1349 C C . VAL A 1 171 ? -9.969 -0.269 7.407 1.00 96.94 171 VAL A C 1
ATOM 1351 O O . VAL A 1 171 ? -10.397 0.223 6.364 1.00 96.94 171 VAL A O 1
ATOM 1354 N N . ARG A 1 172 ? -9.571 -1.546 7.481 1.00 94.50 172 ARG A N 1
ATOM 1355 C CA . ARG A 1 172 ? -9.430 -2.378 6.282 1.00 94.50 172 ARG A CA 1
ATOM 1356 C C . ARG A 1 172 ? -10.713 -2.435 5.458 1.00 94.50 172 ARG A C 1
ATOM 1358 O O . ARG A 1 172 ? -11.792 -2.764 5.973 1.00 94.50 172 ARG A O 1
ATOM 1365 N N . GLY A 1 173 ? -10.566 -2.124 4.174 1.00 93.31 173 GLY A N 1
ATOM 1366 C CA . GLY A 1 173 ? -11.567 -2.390 3.153 1.00 93.31 173 GLY A CA 1
ATOM 1367 C C . GLY A 1 173 ? -11.554 -3.860 2.703 1.00 93.31 173 GLY A C 1
ATOM 1368 O O . GLY A 1 173 ? -10.848 -4.691 3.283 1.00 93.31 173 GLY A O 1
ATOM 1369 N N . PRO A 1 174 ? -12.319 -4.200 1.651 1.00 90.44 174 PRO A N 1
ATOM 1370 C CA . PRO A 1 174 ? -12.343 -5.550 1.077 1.00 90.44 174 PRO A CA 1
ATOM 1371 C C . PRO A 1 174 ? -11.015 -5.983 0.437 1.00 90.44 174 PRO A C 1
ATOM 1373 O O . PRO A 1 174 ? -10.761 -7.176 0.315 1.00 90.44 174 PRO A O 1
ATOM 1376 N N . TYR A 1 175 ? -10.180 -5.021 0.036 1.00 89.12 175 TYR A N 1
ATOM 1377 C CA . TYR A 1 175 ? -8.905 -5.242 -0.648 1.00 89.12 175 TYR A CA 1
ATOM 1378 C C . TYR A 1 175 ? -7.775 -4.641 0.193 1.00 89.12 175 TYR A C 1
ATOM 1380 O O . TYR A 1 175 ? -7.285 -3.551 -0.080 1.00 89.12 175 TYR A O 1
ATOM 1388 N N . ALA A 1 176 ? -7.415 -5.308 1.282 1.00 91.56 176 ALA A N 1
ATOM 1389 C CA . ALA A 1 176 ? -6.440 -4.799 2.236 1.00 91.56 176 ALA A CA 1
ATOM 1390 C C . ALA A 1 176 ? -5.516 -5.919 2.704 1.00 91.56 176 ALA A C 1
ATOM 1392 O O . ALA A 1 176 ? -5.983 -6.999 3.070 1.00 91.56 176 ALA A O 1
ATOM 1393 N N . TRP A 1 177 ? -4.220 -5.628 2.738 1.00 90.44 177 TRP A N 1
ATOM 1394 C CA . TRP A 1 177 ? -3.174 -6.532 3.204 1.00 90.44 177 TRP A CA 1
ATOM 1395 C C . TRP A 1 177 ? -2.432 -5.890 4.367 1.00 90.44 177 TRP A C 1
ATOM 1397 O O . TRP A 1 177 ? -2.265 -4.674 4.394 1.00 90.44 177 TRP A O 1
ATOM 1407 N N . ALA A 1 178 ? -1.992 -6.705 5.319 1.00 89.81 178 ALA A N 1
ATOM 1408 C CA . ALA A 1 178 ? -1.149 -6.262 6.418 1.00 89.81 178 ALA A CA 1
ATOM 1409 C C . ALA A 1 178 ? 0.223 -6.928 6.308 1.00 89.81 178 ALA A C 1
ATOM 1411 O O . ALA A 1 178 ? 0.304 -8.131 6.052 1.00 89.81 178 ALA A O 1
ATOM 1412 N N . GLY A 1 179 ? 1.283 -6.156 6.503 1.00 84.12 179 GLY A N 1
ATOM 1413 C CA . GLY A 1 179 ? 2.660 -6.604 6.403 1.00 84.12 179 GLY A CA 1
ATOM 1414 C C . GLY A 1 179 ? 3.541 -5.594 5.682 1.00 84.12 179 GLY A C 1
ATOM 1415 O O . GLY A 1 179 ? 3.251 -4.404 5.616 1.00 84.12 179 GLY A O 1
ATOM 1416 N N . TRP A 1 180 ? 4.633 -6.110 5.144 1.00 78.81 180 TRP A N 1
ATOM 1417 C CA . TRP A 1 180 ? 5.615 -5.368 4.368 1.00 78.81 180 TRP A CA 1
ATOM 1418 C C . TRP A 1 180 ? 5.740 -6.036 3.004 1.00 78.81 180 TRP A C 1
ATOM 1420 O O . TRP A 1 180 ? 5.547 -7.249 2.925 1.00 78.81 180 TRP A O 1
ATOM 1430 N N . GLY A 1 181 ? 6.026 -5.263 1.954 1.00 74.38 181 GLY A N 1
ATOM 1431 C CA . GLY A 1 181 ? 6.175 -5.766 0.589 1.00 74.38 181 GLY A CA 1
ATOM 1432 C C . GLY A 1 181 ? 7.371 -6.702 0.411 1.00 74.38 181 GLY A C 1
ATOM 1433 O O . GLY A 1 181 ? 7.458 -7.756 1.039 1.00 74.38 181 GLY A O 1
ATOM 1434 N N . ALA A 1 182 ? 8.338 -6.321 -0.427 1.00 67.19 182 ALA A N 1
ATOM 1435 C CA . ALA A 1 182 ? 9.559 -7.120 -0.610 1.00 67.19 182 ALA A CA 1
ATOM 1436 C C . ALA A 1 182 ? 10.285 -7.369 0.724 1.00 67.19 182 ALA A C 1
ATOM 1438 O O . ALA A 1 182 ? 10.846 -8.438 0.969 1.00 67.19 182 ALA A O 1
ATOM 1439 N N . TRP A 1 183 ? 10.191 -6.393 1.625 1.00 65.38 183 TRP A N 1
ATOM 1440 C CA . TRP A 1 183 ? 10.841 -6.407 2.925 1.00 65.38 183 TRP A CA 1
ATOM 1441 C C . TRP A 1 183 ? 10.210 -7.440 3.855 1.00 65.38 183 TRP A C 1
ATOM 1443 O O . TRP A 1 183 ? 10.922 -8.026 4.656 1.00 65.38 183 TRP A O 1
ATOM 1453 N N . GLY A 1 184 ? 8.927 -7.779 3.693 1.00 63.66 184 GLY A N 1
ATOM 1454 C CA . GLY A 1 184 ? 8.268 -8.811 4.501 1.00 63.66 184 GLY A CA 1
ATOM 1455 C C . GLY A 1 184 ? 8.865 -10.214 4.339 1.00 63.66 184 GLY A C 1
ATOM 1456 O O . GLY A 1 184 ? 8.621 -11.084 5.174 1.00 63.66 184 GLY A O 1
ATOM 1457 N N . MET A 1 185 ? 9.665 -10.451 3.290 1.00 61.31 185 MET A N 1
ATOM 1458 C CA . MET A 1 185 ? 10.350 -11.731 3.069 1.00 61.31 185 MET A CA 1
ATOM 1459 C C . MET A 1 185 ? 11.525 -11.964 4.030 1.00 61.31 185 MET A C 1
ATOM 1461 O O . MET A 1 185 ? 11.876 -13.111 4.309 1.00 61.31 185 MET A O 1
ATOM 1465 N N . THR A 1 186 ? 12.152 -10.897 4.526 1.00 58.41 186 THR A N 1
ATOM 1466 C CA . THR A 1 186 ? 13.374 -10.963 5.348 1.00 58.41 186 THR A CA 1
ATOM 1467 C C . THR A 1 186 ? 13.278 -10.129 6.624 1.00 58.41 186 THR A C 1
ATOM 1469 O O . THR A 1 186 ? 13.954 -10.429 7.600 1.00 58.41 186 THR A O 1
ATOM 1472 N N . TRP A 1 187 ? 12.395 -9.142 6.670 1.00 53.47 187 TRP A N 1
ATOM 1473 C CA . TRP A 1 187 ? 12.309 -8.098 7.682 1.00 53.47 187 TRP A CA 1
ATOM 1474 C C . TRP A 1 187 ? 10.871 -7.991 8.233 1.00 53.47 187 TRP A C 1
ATOM 1476 O O . TRP A 1 187 ? 9.917 -8.252 7.499 1.00 53.47 187 TRP A O 1
ATOM 1486 N N . PRO A 1 188 ? 10.657 -7.642 9.517 1.00 53.59 188 PRO A N 1
ATOM 1487 C CA . PRO A 1 188 ? 11.627 -7.402 10.600 1.00 53.59 188 PRO A CA 1
ATOM 1488 C C . PRO A 1 188 ? 12.052 -8.696 11.316 1.00 53.59 188 PRO A C 1
ATOM 1490 O O . PRO A 1 188 ? 12.353 -8.731 12.505 1.00 53.59 188 PRO A O 1
ATOM 1493 N N . PHE A 1 189 ? 11.970 -9.803 10.594 1.00 54.97 189 PHE A N 1
ATOM 1494 C CA . PHE A 1 189 ? 11.728 -11.109 11.170 1.00 54.97 189 PHE A CA 1
ATOM 1495 C C . PHE A 1 189 ? 12.951 -12.036 11.068 1.00 54.97 189 PHE A C 1
ATOM 1497 O O . PHE A 1 189 ? 13.087 -12.955 11.872 1.00 54.97 189 PHE A O 1
ATOM 1504 N N . ASN A 1 190 ? 13.889 -11.765 10.160 1.00 51.28 190 ASN A N 1
ATOM 1505 C CA . ASN A 1 190 ? 15.208 -12.384 10.157 1.00 51.28 190 ASN A CA 1
ATOM 1506 C C . ASN A 1 190 ? 16.277 -11.296 10.296 1.00 51.28 190 ASN A C 1
ATOM 1508 O O . ASN A 1 190 ? 16.274 -10.307 9.566 1.00 51.28 190 ASN A O 1
ATOM 1512 N N . ALA A 1 191 ? 17.258 -11.523 11.173 1.00 46.38 191 ALA A N 1
ATOM 1513 C CA . ALA A 1 191 ? 18.585 -11.023 10.860 1.00 46.38 191 ALA A CA 1
ATOM 1514 C C . ALA A 1 191 ? 18.973 -11.694 9.540 1.00 46.38 191 ALA A C 1
ATOM 1516 O O . ALA A 1 191 ? 18.869 -12.915 9.407 1.00 46.38 191 ALA A O 1
ATOM 1517 N N . GLU A 1 192 ? 19.329 -10.883 8.557 1.00 43.62 192 GLU A N 1
ATOM 1518 C CA . GLU A 1 192 ? 19.942 -11.316 7.314 1.00 43.62 192 GLU A CA 1
ATOM 1519 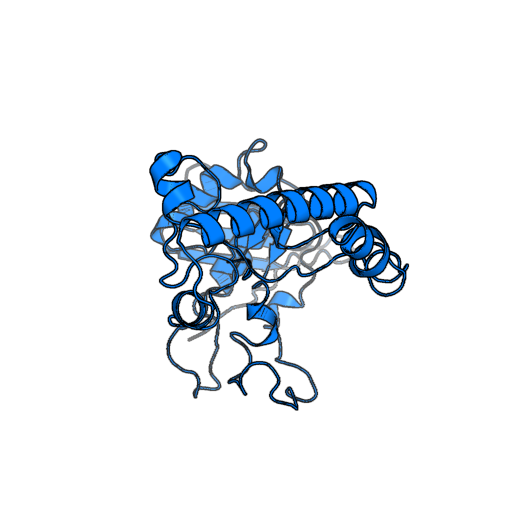C C . GLU A 1 192 ? 20.818 -12.585 7.468 1.00 43.62 192 GLU A C 1
ATOM 1521 O O . GLU A 1 192 ? 21.542 -12.782 8.448 1.00 43.62 192 GLU A O 1
ATOM 1526 N N . PRO A 1 193 ? 20.884 -13.381 6.400 1.00 44.09 193 PRO A N 1
ATOM 1527 C CA . PRO A 1 193 ? 21.971 -13.059 5.501 1.00 44.09 193 PRO A CA 1
ATOM 1528 C C . PRO A 1 193 ? 21.383 -12.390 4.266 1.00 44.09 193 PRO A C 1
ATOM 1530 O O . PRO A 1 193 ? 20.374 -12.862 3.738 1.00 44.09 193 PRO A O 1
ATOM 1533 N N . ALA A 1 194 ? 22.009 -11.280 3.863 1.00 47.97 194 ALA A N 1
ATOM 1534 C CA . ALA A 1 194 ? 21.733 -10.489 2.671 1.00 47.97 194 ALA A CA 1
ATOM 1535 C C . ALA A 1 194 ? 21.069 -11.318 1.575 1.00 47.97 194 ALA A C 1
ATOM 1537 O O . ALA A 1 194 ? 21.588 -12.383 1.230 1.00 47.97 194 ALA A O 1
ATOM 1538 N N . HIS A 1 195 ? 19.916 -10.847 1.090 1.00 43.22 195 HIS A N 1
ATOM 1539 C CA . HIS A 1 195 ? 19.204 -11.313 -0.107 1.00 43.22 195 HIS A CA 1
ATOM 1540 C C . HIS A 1 195 ? 19.785 -12.601 -0.733 1.00 43.22 195 HIS A C 1
ATOM 1542 O O . HIS A 1 195 ? 20.622 -12.548 -1.633 1.00 43.22 195 HIS A O 1
ATOM 1548 N N . GLY A 1 196 ? 19.371 -13.775 -0.235 1.00 44.78 196 GLY A N 1
ATOM 1549 C CA . GLY A 1 196 ? 19.854 -15.079 -0.728 1.00 44.78 196 GLY A CA 1
ATOM 1550 C C . GLY A 1 196 ? 20.647 -15.921 0.277 1.00 44.78 196 GLY A C 1
ATOM 1551 O O . GLY A 1 196 ? 21.085 -17.027 -0.051 1.00 44.78 196 GLY A O 1
ATOM 1552 N N . GLY A 1 197 ? 20.794 -15.448 1.512 1.00 44.19 197 GLY A N 1
ATOM 1553 C CA . GLY A 1 197 ? 21.325 -16.216 2.627 1.00 44.19 197 GLY A CA 1
ATOM 1554 C C . GLY A 1 197 ? 20.455 -17.395 3.054 1.00 44.19 197 GLY A C 1
ATOM 1555 O O . GLY A 1 197 ? 19.553 -17.242 3.870 1.00 44.19 197 GLY A O 1
ATOM 1556 N N . LEU A 1 198 ? 20.734 -18.590 2.538 1.00 46.81 198 LEU A N 1
ATOM 1557 C CA . LEU A 1 198 ? 20.144 -19.830 3.042 1.00 46.81 198 LEU A CA 1
ATOM 1558 C C . LEU A 1 198 ? 20.917 -20.381 4.260 1.00 46.81 198 LEU A C 1
ATOM 1560 O O . LEU A 1 198 ? 22.144 -20.259 4.310 1.00 46.81 198 LEU A O 1
ATOM 1564 N N . PRO A 1 199 ? 20.240 -21.114 5.165 1.00 47.28 199 PRO A N 1
ATOM 1565 C CA . PRO A 1 199 ? 18.804 -21.375 5.152 1.00 47.28 199 PRO A CA 1
ATOM 1566 C C . PRO A 1 199 ? 18.023 -20.325 5.967 1.00 47.28 199 PRO A C 1
ATOM 1568 O O . PRO A 1 199 ? 18.493 -19.930 7.037 1.00 47.28 199 PRO A O 1
ATOM 1571 N N . PRO A 1 200 ? 16.805 -19.935 5.537 1.00 53.12 200 PRO A N 1
ATOM 1572 C CA . PRO A 1 200 ? 15.840 -19.359 6.466 1.00 53.12 200 PRO A CA 1
ATOM 1573 C C . PRO A 1 200 ? 15.656 -20.327 7.639 1.00 53.12 200 PRO A C 1
ATOM 1575 O O . PRO A 1 200 ? 15.874 -21.538 7.493 1.00 53.12 200 PRO A O 1
ATOM 1578 N N . LEU A 1 201 ? 15.239 -19.818 8.800 1.00 52.84 201 LEU A N 1
ATOM 1579 C CA . LEU A 1 201 ? 14.858 -20.686 9.912 1.00 52.84 201 LEU A CA 1
ATOM 1580 C C . LEU A 1 201 ? 13.924 -21.799 9.386 1.00 52.84 201 LEU A C 1
ATOM 1582 O O . LEU A 1 201 ? 13.029 -21.500 8.592 1.00 52.84 201 LEU A O 1
ATOM 1586 N N . PRO A 1 202 ? 14.097 -23.073 9.796 1.00 53.09 202 PRO A N 1
ATOM 1587 C CA . PRO A 1 202 ? 13.352 -24.213 9.241 1.00 53.09 202 PRO A CA 1
ATOM 1588 C C . PRO A 1 202 ? 11.821 -24.082 9.284 1.00 53.09 202 PRO A C 1
ATOM 1590 O O . PRO A 1 202 ? 11.115 -24.847 8.630 1.00 53.09 202 PRO A O 1
ATOM 1593 N N . HIS A 1 203 ? 11.310 -23.141 10.078 1.00 51.34 203 HIS A N 1
ATOM 1594 C CA . HIS A 1 203 ? 9.891 -22.893 10.309 1.00 51.34 203 HIS A CA 1
ATOM 1595 C C . HIS A 1 203 ? 9.447 -21.491 9.864 1.00 51.34 203 HIS A C 1
ATOM 1597 O O . HIS A 1 203 ? 8.340 -21.073 10.195 1.00 51.34 203 HIS A O 1
ATOM 1603 N N . GLY A 1 204 ? 10.292 -20.769 9.119 1.00 56.09 204 GLY A N 1
ATOM 1604 C CA . GLY A 1 204 ? 10.121 -19.338 8.904 1.00 56.09 204 GLY A CA 1
ATOM 1605 C C . GLY A 1 204 ? 10.265 -18.567 10.214 1.00 56.09 204 GLY A C 1
ATOM 1606 O O . GLY A 1 204 ? 10.726 -19.101 11.227 1.00 56.09 204 GLY A O 1
ATOM 1607 N N . VAL A 1 205 ? 9.874 -17.301 10.190 1.00 57.50 205 VAL A N 1
ATOM 1608 C CA . VAL A 1 205 ? 9.849 -16.479 11.397 1.00 57.50 205 VAL A CA 1
ATOM 1609 C C . VAL A 1 205 ? 8.465 -16.605 12.011 1.00 57.50 205 VAL A C 1
ATOM 1611 O O . VAL A 1 205 ? 7.481 -16.441 11.284 1.00 57.50 205 VAL A O 1
ATOM 1614 N N . PRO A 1 206 ? 8.352 -16.924 13.312 1.00 65.38 206 PRO A N 1
ATOM 1615 C CA . PRO A 1 206 ? 7.050 -17.020 13.945 1.00 65.38 206 PRO A CA 1
ATOM 1616 C C . PRO A 1 206 ? 6.343 -15.665 13.871 1.00 65.38 206 PRO A C 1
ATOM 1618 O O . PRO A 1 206 ? 6.822 -14.669 14.411 1.00 65.38 206 PRO A O 1
ATOM 1621 N N . LEU A 1 207 ? 5.191 -15.641 13.201 1.00 75.06 207 LEU A N 1
ATOM 1622 C CA . LEU A 1 207 ? 4.296 -14.492 13.235 1.00 75.06 207 LEU A CA 1
ATOM 1623 C C . LEU A 1 207 ? 3.771 -14.311 14.670 1.00 75.06 207 LEU A C 1
ATOM 1625 O O . LEU A 1 207 ? 3.574 -15.304 15.382 1.00 75.06 207 LEU A O 1
ATOM 1629 N N . PRO A 1 208 ? 3.507 -13.068 15.110 1.00 81.25 208 PRO A N 1
ATOM 1630 C CA . PRO A 1 208 ? 2.800 -12.839 16.359 1.00 81.25 208 PRO A CA 1
ATOM 1631 C C . PRO A 1 208 ? 1.493 -13.633 16.401 1.00 81.25 208 PRO A C 1
ATOM 1633 O O . PRO A 1 208 ? 0.764 -13.712 15.409 1.00 81.25 208 PRO A O 1
ATOM 1636 N N . ARG A 1 209 ? 1.180 -14.219 17.561 1.00 86.44 209 ARG A N 1
ATOM 1637 C CA . ARG A 1 209 ? -0.018 -15.056 17.756 1.00 86.44 209 ARG A CA 1
ATOM 1638 C C . ARG A 1 209 ? -1.308 -14.326 17.377 1.00 86.44 209 ARG A C 1
ATOM 1640 O O . ARG A 1 209 ? -2.252 -14.958 16.922 1.00 86.44 209 ARG A O 1
ATOM 1647 N N . GLU A 1 210 ? -1.327 -13.008 17.540 1.00 89.56 210 GLU A N 1
ATOM 1648 C CA . GLU A 1 210 ? -2.436 -12.120 17.212 1.00 89.56 210 GLU A CA 1
ATOM 1649 C C . GLU A 1 210 ? -2.770 -12.167 15.709 1.00 89.56 210 GLU A C 1
ATOM 1651 O O . GLU A 1 210 ? -3.933 -12.063 15.333 1.00 89.56 210 GLU A O 1
ATOM 1656 N N . LEU A 1 211 ? -1.786 -12.431 14.839 1.00 88.62 211 LEU A N 1
ATOM 1657 C CA . LEU A 1 211 ? -1.998 -12.575 13.392 1.00 88.62 211 LEU A CA 1
ATOM 1658 C C . LEU A 1 211 ? -2.567 -13.945 12.989 1.00 88.62 211 LEU A C 1
ATOM 1660 O O . LEU A 1 211 ? -2.960 -14.132 11.840 1.00 88.62 211 LEU A O 1
ATOM 1664 N N . HIS A 1 212 ? -2.632 -14.902 13.917 1.00 87.81 212 HIS A N 1
ATOM 1665 C CA . HIS A 1 212 ? -3.246 -16.214 13.698 1.00 87.81 212 HIS A CA 1
ATOM 1666 C C . HIS A 1 212 ? -4.714 -16.273 14.134 1.00 87.81 212 HIS A C 1
ATOM 1668 O O . HIS A 1 212 ? -5.342 -17.330 14.028 1.00 87.81 212 HIS A O 1
ATOM 1674 N N . VAL A 1 213 ? -5.267 -15.172 14.647 1.00 92.88 213 VAL A N 1
ATOM 1675 C CA . VAL A 1 213 ? -6.630 -15.151 15.171 1.00 92.88 213 VAL A CA 1
ATOM 1676 C C . VAL A 1 213 ? -7.643 -14.837 14.073 1.00 92.88 213 VAL A C 1
ATOM 1678 O O . VAL A 1 213 ? -7.489 -13.895 13.299 1.00 92.88 213 VAL A O 1
ATOM 1681 N N . ASP A 1 214 ? -8.724 -15.614 14.040 1.00 94.44 214 ASP A N 1
ATOM 1682 C CA . ASP A 1 214 ? -9.888 -15.340 13.202 1.00 94.44 214 ASP A CA 1
ATOM 1683 C C . ASP A 1 214 ? -10.833 -14.351 13.907 1.00 94.44 214 ASP A C 1
ATOM 1685 O O . ASP A 1 214 ? -11.667 -14.732 14.736 1.00 94.44 214 ASP A O 1
ATOM 1689 N N . TYR A 1 215 ? -10.698 -13.069 13.564 1.00 95.06 215 TYR A N 1
ATOM 1690 C CA . TYR A 1 215 ? -11.568 -11.982 14.032 1.00 95.06 215 TYR A CA 1
ATOM 1691 C C . TYR A 1 215 ? -12.970 -12.002 13.380 1.00 95.06 215 TYR A C 1
ATOM 1693 O O . TYR A 1 215 ? -13.861 -11.253 13.794 1.00 95.06 215 TYR A O 1
ATOM 1701 N N . GLY A 1 216 ? -13.198 -12.882 12.398 1.00 95.19 216 GLY A N 1
ATOM 1702 C CA . GLY A 1 216 ? -14.431 -13.008 11.627 1.00 95.19 216 GLY A CA 1
ATOM 1703 C C . GLY A 1 216 ? -14.560 -11.960 10.519 1.00 95.19 216 GLY A C 1
ATOM 1704 O O . GLY A 1 216 ? -13.565 -11.500 9.976 1.00 95.19 216 GLY A O 1
ATOM 1705 N N . GLU A 1 217 ? -15.792 -11.567 10.187 1.00 95.31 217 GLU A N 1
ATOM 1706 C CA . GLU A 1 217 ? -16.094 -10.515 9.201 1.00 95.31 217 GLU A CA 1
ATOM 1707 C C . GLU A 1 217 ? -16.506 -9.191 9.871 1.00 95.31 217 GLU A C 1
ATOM 1709 O O . GLU A 1 217 ? -17.175 -9.221 10.913 1.00 95.31 217 GLU A O 1
ATOM 1714 N N . PRO A 1 218 ? -16.176 -8.022 9.290 1.00 95.81 218 PRO A N 1
ATOM 1715 C CA . PRO A 1 218 ? -16.610 -6.736 9.822 1.00 95.81 218 PRO A CA 1
ATOM 1716 C C . PRO A 1 218 ? -18.119 -6.536 9.616 1.00 95.81 218 PRO A C 1
ATOM 1718 O O . PRO A 1 218 ? -18.632 -6.687 8.508 1.00 95.81 218 PRO A O 1
ATOM 1721 N N . LEU A 1 219 ? -18.836 -6.145 10.672 1.00 96.25 219 LEU A N 1
ATOM 1722 C CA . LEU A 1 219 ? -20.295 -5.949 10.628 1.00 96.25 219 LEU A CA 1
ATOM 1723 C C . LEU A 1 219 ? -20.700 -4.532 10.208 1.00 96.25 219 LEU A C 1
ATOM 1725 O O . LEU A 1 219 ? -21.816 -4.304 9.741 1.00 96.25 219 LEU A O 1
ATOM 1729 N N . GLU A 1 220 ? -19.795 -3.575 10.375 1.00 95.44 220 GLU A N 1
ATOM 1730 C CA . GLU A 1 220 ? -19.982 -2.179 9.996 1.00 95.44 220 GLU A CA 1
ATOM 1731 C C . GLU A 1 220 ? -18.650 -1.539 9.587 1.00 95.44 220 GLU A C 1
ATOM 1733 O O . GLU A 1 220 ? -17.584 -2.152 9.695 1.00 95.44 220 GLU A O 1
ATOM 1738 N N . LEU A 1 221 ? -18.714 -0.306 9.083 1.00 96.94 221 LEU A N 1
ATOM 1739 C CA . LEU A 1 221 ? -17.536 0.547 8.935 1.00 96.94 221 LEU A CA 1
ATOM 1740 C C . LEU A 1 221 ? -17.132 1.089 10.313 1.00 96.94 221 LEU A C 1
ATOM 1742 O O . LEU A 1 221 ? -17.985 1.225 11.192 1.00 96.94 221 LEU A O 1
ATOM 1746 N N . CYS A 1 222 ? -15.851 1.411 10.506 1.00 97.94 222 CYS A N 1
ATOM 1747 C CA . CYS A 1 222 ? -15.434 2.069 11.738 1.00 97.94 222 CYS A CA 1
ATOM 1748 C C . CYS A 1 222 ? -16.131 3.424 11.921 1.00 97.94 222 CYS A C 1
ATOM 1750 O O . CYS A 1 222 ? -16.585 4.052 10.960 1.00 97.94 222 CYS A O 1
ATOM 1752 N N . LYS A 1 223 ? -16.228 3.872 13.171 1.00 97.94 223 LYS A N 1
ATOM 1753 C CA . LYS A 1 223 ? -16.815 5.163 13.539 1.00 97.94 223 LYS A CA 1
ATOM 1754 C C . LYS A 1 223 ? -16.099 5.759 14.740 1.00 97.94 223 LYS A C 1
ATOM 1756 O O . LYS A 1 223 ? -15.654 5.034 15.627 1.00 97.94 223 LYS A O 1
ATOM 1761 N N . GLU A 1 224 ? -16.022 7.084 14.765 1.00 98.19 224 GLU A N 1
ATOM 1762 C CA . GLU A 1 224 ? -15.611 7.828 15.955 1.00 98.19 224 GLU A CA 1
ATOM 1763 C C . GLU A 1 224 ? -16.741 7.766 16.996 1.00 98.19 224 GLU A C 1
ATOM 1765 O O . GLU A 1 224 ? -17.922 7.930 16.663 1.00 98.19 224 GLU A O 1
ATOM 1770 N N . THR A 1 225 ? -16.397 7.487 18.250 1.00 97.38 225 THR A N 1
ATOM 1771 C CA . THR A 1 225 ? -17.362 7.315 19.338 1.00 97.38 225 THR A CA 1
ATOM 1772 C C . THR A 1 225 ? -18.000 8.656 19.698 1.00 97.38 225 THR A C 1
ATOM 1774 O O . THR A 1 225 ? -17.330 9.663 19.931 1.00 97.38 225 THR A O 1
ATOM 1777 N N . ALA A 1 226 ? -19.333 8.688 19.754 1.00 95.88 226 ALA A N 1
ATOM 1778 C CA . ALA A 1 226 ? -20.071 9.905 20.073 1.00 95.88 226 ALA A CA 1
ATOM 1779 C C . ALA A 1 226 ? -19.754 10.383 21.500 1.00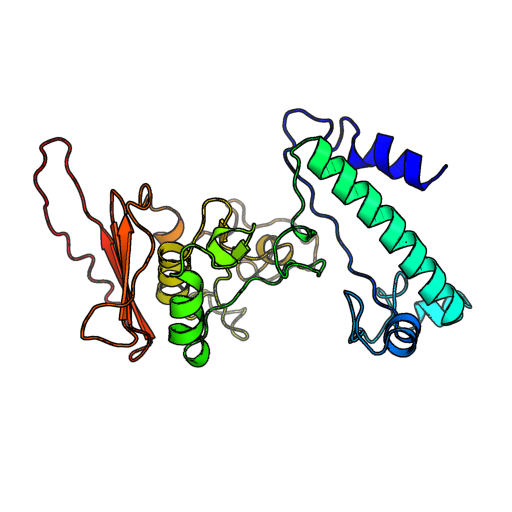 95.88 226 ALA A C 1
ATOM 1781 O O . ALA A 1 226 ? -19.983 9.660 22.463 1.00 95.88 226 ALA A O 1
ATOM 1782 N N . GLY A 1 227 ? -19.272 11.621 21.628 1.00 95.88 227 GLY A N 1
ATOM 1783 C CA . GLY A 1 227 ? -18.886 12.205 22.917 1.00 95.88 227 GLY A CA 1
ATOM 1784 C C . GLY A 1 227 ? -17.442 11.923 23.343 1.00 95.88 227 GLY A C 1
ATOM 1785 O O . GLY A 1 227 ? -16.993 12.523 24.315 1.00 95.88 227 GLY A O 1
ATOM 1786 N N . GLU A 1 228 ? -16.698 11.108 22.589 1.00 97.25 228 GLU A N 1
ATOM 1787 C CA . GLU A 1 228 ? -15.299 10.751 22.862 1.00 97.25 228 GLU A CA 1
ATOM 1788 C C . GLU A 1 228 ? -14.427 10.995 21.612 1.00 97.25 228 GLU A C 1
ATOM 1790 O O . GLU A 1 228 ? -14.055 10.052 20.907 1.00 97.25 228 GLU A O 1
ATOM 1795 N N . PRO A 1 229 ? -14.110 12.265 21.281 1.00 97.56 229 PRO A N 1
ATOM 1796 C CA . PRO A 1 229 ? -13.277 12.574 20.124 1.00 97.56 229 PRO A CA 1
ATOM 1797 C C . PRO A 1 229 ? -11.914 11.877 20.210 1.00 97.56 229 PRO A C 1
ATOM 1799 O O . PRO A 1 229 ? -11.249 11.917 21.245 1.00 97.56 229 PRO A O 1
ATOM 1802 N N . GLY A 1 230 ? -11.478 11.276 19.107 1.00 98.12 230 GLY A N 1
ATOM 1803 C CA . GLY A 1 230 ? -10.228 10.522 19.024 1.00 98.12 230 GLY A CA 1
ATOM 1804 C C . GLY A 1 230 ? -10.342 9.040 19.390 1.00 98.12 230 GLY A C 1
ATOM 1805 O O . GLY A 1 230 ? -9.344 8.340 19.254 1.00 98.12 230 GLY A O 1
ATOM 1806 N N . VAL A 1 231 ? -11.517 8.548 19.798 1.00 98.69 231 VAL A N 1
ATOM 1807 C CA . VAL A 1 231 ? -11.754 7.121 20.067 1.00 98.69 231 VAL A CA 1
ATOM 1808 C C . VAL A 1 231 ? -12.551 6.508 18.922 1.00 98.69 231 VAL A C 1
ATOM 1810 O O . VAL A 1 231 ? -13.674 6.933 18.646 1.00 98.69 231 VAL A O 1
ATOM 1813 N N . PHE A 1 232 ? -11.999 5.489 18.265 1.00 98.75 232 PHE A N 1
ATOM 1814 C CA . PHE A 1 232 ? -12.620 4.835 17.110 1.00 98.75 232 PHE A CA 1
ATOM 1815 C C . PHE A 1 232 ? -12.944 3.386 17.415 1.00 98.75 232 PHE A C 1
ATOM 1817 O O . PHE A 1 232 ? -12.149 2.697 18.047 1.00 98.75 232 PHE A O 1
ATOM 1824 N N . ARG A 1 233 ? -14.099 2.920 16.933 1.00 98.50 233 ARG A N 1
ATOM 1825 C CA . ARG A 1 233 ? -14.565 1.544 17.128 1.00 98.50 233 ARG A CA 1
ATOM 1826 C C . ARG A 1 233 ? -15.045 0.906 15.834 1.00 98.50 233 ARG A C 1
ATOM 1828 O O . ARG A 1 233 ? -15.596 1.592 14.967 1.00 98.50 233 ARG A O 1
ATOM 1835 N N . ARG A 1 234 ? -14.897 -0.416 15.738 1.00 97.81 234 ARG A N 1
ATOM 1836 C CA . ARG A 1 234 ? -15.527 -1.257 14.711 1.00 97.81 234 ARG A CA 1
ATOM 1837 C C . ARG A 1 234 ? -15.878 -2.622 15.282 1.00 97.81 234 ARG A C 1
ATOM 1839 O O . ARG A 1 234 ? -15.041 -3.279 15.898 1.00 97.81 234 ARG A O 1
ATOM 1846 N N . THR A 1 235 ? -17.102 -3.064 15.021 1.00 96.94 235 THR A N 1
ATOM 1847 C CA . THR A 1 235 ? -17.558 -4.400 15.400 1.00 96.94 235 THR A CA 1
ATOM 1848 C C . THR A 1 235 ? -17.297 -5.402 14.282 1.00 96.94 235 THR A C 1
ATOM 1850 O O . THR A 1 235 ? -17.617 -5.167 13.113 1.00 96.94 235 THR A O 1
ATOM 1853 N N . TRP A 1 236 ? -16.753 -6.543 14.675 1.00 96.94 236 TRP A N 1
ATOM 1854 C CA . TRP A 1 236 ? -16.567 -7.736 13.870 1.00 96.94 236 TRP A CA 1
ATOM 1855 C C . TRP A 1 236 ? -17.453 -8.860 14.411 1.00 96.94 236 TRP A C 1
ATOM 1857 O O . TRP A 1 236 ? -17.894 -8.836 15.556 1.00 96.94 236 TRP A O 1
ATOM 1867 N N . SER A 1 237 ? -17.721 -9.875 13.595 1.00 96.12 237 SER A N 1
ATOM 1868 C CA . SER A 1 237 ? -18.563 -11.010 14.005 1.00 96.12 237 SER A CA 1
ATOM 1869 C C . SER A 1 237 ? -17.998 -11.829 15.177 1.00 96.12 237 SER A C 1
ATOM 1871 O O . SER A 1 237 ? -18.759 -12.561 15.805 1.00 96.12 237 SER A O 1
ATOM 1873 N N . ARG A 1 238 ? -16.693 -11.716 15.478 1.00 95.88 238 ARG A N 1
ATOM 1874 C CA . ARG A 1 238 ? -16.024 -12.411 16.594 1.00 95.88 238 ARG A CA 1
ATOM 1875 C C . ARG A 1 238 ? -15.125 -11.504 17.436 1.00 95.88 238 ARG A C 1
ATOM 1877 O O . ARG A 1 238 ? -14.347 -11.996 18.255 1.00 95.88 238 ARG A O 1
ATOM 1884 N N . ALA A 1 239 ? -15.191 -10.192 17.227 1.00 96.62 239 ALA A N 1
ATOM 1885 C CA . ALA A 1 239 ? -14.382 -9.241 17.975 1.00 96.62 239 ALA A CA 1
ATOM 1886 C C . ALA A 1 239 ? -14.989 -7.834 18.000 1.00 96.62 239 ALA A C 1
ATOM 1888 O O . ALA A 1 239 ? -15.748 -7.439 17.116 1.00 96.62 239 ALA A O 1
ATOM 1889 N N . SER A 1 240 ? -14.586 -7.041 18.983 1.00 97.06 240 SER A N 1
ATOM 1890 C CA . SER A 1 240 ? -14.762 -5.593 19.005 1.00 97.06 240 SER A CA 1
ATOM 1891 C C . SER A 1 240 ? -13.391 -4.937 19.025 1.00 97.06 240 SER A C 1
ATOM 1893 O O . SER A 1 240 ? -12.538 -5.311 19.826 1.00 97.06 240 SER A O 1
ATOM 1895 N N . ILE A 1 241 ? -13.176 -3.981 18.126 1.00 98.19 241 ILE A N 1
ATOM 1896 C CA . ILE A 1 241 ? -11.895 -3.292 17.974 1.00 98.19 241 ILE A CA 1
ATOM 1897 C C . ILE A 1 241 ? -12.077 -1.840 18.379 1.00 98.19 241 ILE A C 1
ATOM 1899 O O . ILE A 1 241 ? -13.001 -1.179 17.896 1.00 98.19 241 ILE A O 1
ATOM 1903 N N . GLU A 1 242 ? -11.175 -1.344 19.215 1.00 98.50 242 GLU A N 1
ATOM 1904 C CA . GLU A 1 242 ? -11.083 0.050 19.619 1.00 98.50 242 GLU A CA 1
ATOM 1905 C C . GLU A 1 242 ? -9.644 0.559 19.507 1.00 98.50 242 GLU A C 1
ATOM 1907 O O . GLU A 1 242 ? -8.688 -0.145 19.838 1.00 98.50 242 GLU A O 1
ATOM 1912 N N . LEU A 1 243 ? -9.503 1.814 19.086 1.00 98.62 243 LEU A N 1
ATOM 1913 C CA . LEU A 1 243 ? -8.255 2.560 19.175 1.00 98.62 243 LEU A CA 1
ATOM 1914 C C . LEU A 1 243 ? -8.543 3.969 19.698 1.00 98.62 243 LEU A C 1
ATOM 1916 O O . LEU A 1 243 ? -9.214 4.766 19.035 1.00 98.62 243 LEU A O 1
ATOM 1920 N N . ASP A 1 244 ? -8.035 4.266 20.893 1.00 98.62 244 ASP A N 1
ATOM 1921 C CA . ASP A 1 244 ? -8.029 5.609 21.468 1.00 98.62 244 ASP A CA 1
ATOM 1922 C C . ASP A 1 244 ? -6.747 6.327 21.046 1.00 98.62 244 ASP A C 1
ATOM 1924 O O . ASP A 1 244 ? -5.665 6.068 21.573 1.00 98.62 244 ASP A O 1
ATOM 1928 N N . CYS A 1 245 ? -6.862 7.258 20.102 1.00 98.56 245 CYS A N 1
ATOM 1929 C CA . CYS A 1 245 ? -5.736 8.041 19.605 1.00 98.56 245 CYS A CA 1
ATOM 1930 C C . CYS A 1 245 ? -5.205 9.069 20.610 1.00 98.56 245 CYS A C 1
ATOM 1932 O O . CYS A 1 245 ? -4.083 9.546 20.444 1.00 98.56 245 CYS A O 1
ATOM 1934 N N . ASN A 1 246 ? -5.962 9.422 21.654 1.00 98.25 246 ASN A N 1
ATOM 1935 C CA . ASN A 1 246 ? -5.492 10.369 22.668 1.00 98.25 246 ASN A CA 1
ATOM 1936 C C . ASN A 1 246 ? -4.420 9.715 23.552 1.00 98.25 246 ASN A C 1
ATOM 1938 O O . ASN A 1 246 ? -3.354 10.289 23.812 1.00 98.25 246 ASN A O 1
ATOM 1942 N N . SER A 1 247 ? -4.685 8.481 23.985 1.00 98.06 247 SER A N 1
ATOM 1943 C CA . SER A 1 247 ? -3.735 7.661 24.744 1.00 98.06 247 SER A CA 1
ATOM 1944 C C . SER A 1 247 ? -2.837 6.787 23.861 1.00 98.06 247 SER A C 1
ATOM 1946 O O . SER A 1 247 ? -1.825 6.287 24.346 1.00 98.06 247 SER A O 1
ATOM 1948 N N . PHE A 1 248 ? -3.168 6.660 22.573 1.00 98.00 248 PHE A N 1
ATOM 1949 C CA . PHE A 1 248 ? -2.556 5.742 21.610 1.00 98.00 248 PHE A CA 1
ATOM 1950 C C . PHE A 1 248 ? -2.623 4.277 22.069 1.00 98.00 248 PHE A C 1
ATOM 1952 O O . PHE A 1 248 ? -1.663 3.508 21.970 1.00 98.00 248 PHE A O 1
ATOM 1959 N N . LYS A 1 249 ? -3.780 3.894 22.618 1.00 98.31 249 LYS A N 1
ATOM 1960 C CA . LYS A 1 249 ? -4.029 2.566 23.179 1.00 98.31 249 LYS A CA 1
ATOM 1961 C C . LYS A 1 249 ? -5.067 1.820 22.349 1.00 98.31 249 LYS A C 1
ATOM 1963 O O . LYS A 1 249 ? -6.157 2.330 22.100 1.00 98.31 249 LYS A O 1
ATOM 1968 N N . ALA A 1 250 ? -4.718 0.600 21.960 1.00 98.25 250 ALA A N 1
ATOM 1969 C CA . ALA A 1 250 ? -5.620 -0.331 21.301 1.00 98.25 250 ALA A CA 1
ATOM 1970 C C . ALA A 1 250 ? -6.293 -1.268 22.311 1.00 98.25 250 ALA A C 1
ATOM 1972 O O . ALA A 1 250 ? -5.672 -1.669 23.297 1.00 98.25 250 ALA A O 1
ATOM 1973 N N . THR A 1 251 ? -7.537 -1.642 22.024 1.00 97.88 251 THR A N 1
ATOM 1974 C CA . THR A 1 251 ? -8.270 -2.708 22.717 1.00 97.88 251 THR A CA 1
ATOM 1975 C C . THR A 1 251 ? -8.919 -3.612 21.670 1.00 97.88 251 THR A C 1
ATOM 1977 O O . THR A 1 251 ? -9.558 -3.130 20.734 1.00 97.88 251 THR A O 1
ATOM 1980 N N . ILE A 1 252 ? -8.704 -4.922 21.792 1.00 97.12 252 ILE A N 1
ATOM 1981 C CA . ILE A 1 252 ? -9.226 -5.944 20.880 1.00 97.12 252 ILE A CA 1
ATOM 1982 C C . ILE A 1 252 ? -9.907 -7.008 21.738 1.00 97.12 252 ILE A C 1
ATOM 1984 O O . ILE A 1 252 ? -9.245 -7.874 22.309 1.00 97.12 252 ILE A O 1
ATOM 1988 N N . ASP A 1 253 ? -11.231 -6.933 21.825 1.00 94.75 253 ASP A N 1
ATOM 1989 C CA . ASP A 1 253 ? -12.029 -7.808 22.680 1.00 94.75 253 ASP A CA 1
ATOM 1990 C C . ASP A 1 253 ? -12.650 -8.926 21.851 1.00 94.75 253 ASP A C 1
ATOM 1992 O O . ASP A 1 253 ? -13.485 -8.682 20.976 1.00 94.75 253 ASP A O 1
ATOM 1996 N N . HIS A 1 254 ? -12.272 -10.171 22.128 1.00 87.75 254 HIS A N 1
ATOM 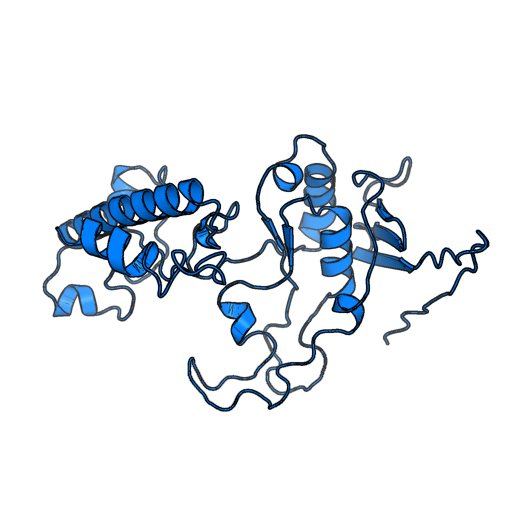1997 C CA . HIS A 1 254 ? -12.840 -11.325 21.440 1.00 87.75 254 HIS A CA 1
ATOM 1998 C C . HIS A 1 254 ? -14.260 -11.599 21.921 1.00 87.75 254 HIS A C 1
ATOM 2000 O O . HIS A 1 254 ? -14.503 -11.946 23.076 1.00 87.75 254 HIS A O 1
ATOM 2006 N N . THR A 1 255 ? -15.211 -11.505 21.001 1.00 70.75 255 THR A N 1
ATOM 2007 C CA . THR A 1 255 ? -16.590 -11.907 21.250 1.00 70.75 255 THR A CA 1
ATOM 2008 C C . THR A 1 255 ? -16.691 -13.393 20.925 1.00 70.75 255 THR A C 1
ATOM 2010 O O . THR A 1 255 ? -16.885 -13.781 19.774 1.00 70.75 255 THR A O 1
ATOM 2013 N N . MET A 1 256 ? -16.523 -14.252 21.932 1.00 55.31 256 MET A N 1
ATOM 2014 C CA . MET A 1 256 ? -16.839 -15.674 21.785 1.00 55.31 256 MET A CA 1
ATOM 2015 C C . MET A 1 256 ? -18.362 -15.817 21.742 1.00 55.31 256 MET A C 1
ATOM 2017 O O . MET A 1 256 ? -19.017 -15.974 22.770 1.00 55.31 256 MET A O 1
ATOM 2021 N N . ILE A 1 257 ? -18.941 -15.715 20.545 1.00 51.62 257 ILE A N 1
ATOM 2022 C CA . ILE A 1 257 ? -20.318 -16.152 20.320 1.00 51.62 257 ILE A CA 1
ATOM 2023 C C . ILE A 1 257 ? -20.262 -17.680 20.271 1.00 51.62 257 ILE A C 1
ATOM 2025 O O . ILE A 1 257 ? -19.922 -18.259 19.239 1.00 51.62 257 ILE A O 1
ATOM 2029 N N . HIS A 1 258 ? -20.532 -18.339 21.400 1.00 50.09 258 HIS A N 1
ATOM 2030 C CA . HIS A 1 258 ? -20.765 -19.780 21.391 1.00 50.09 258 HIS A CA 1
ATOM 2031 C C . HIS A 1 258 ? -22.005 -20.095 20.531 1.00 50.09 258 HIS A C 1
ATOM 2033 O O . HIS A 1 258 ? -22.922 -19.279 20.414 1.00 50.09 258 HIS A O 1
ATOM 2039 N N . GLU A 1 259 ? -22.038 -21.282 19.913 1.00 51.50 259 GLU A N 1
ATOM 2040 C CA . GLU A 1 259 ? -23.129 -21.746 19.030 1.00 51.50 259 GLU A CA 1
ATOM 2041 C C . GLU A 1 259 ? -24.525 -21.742 19.697 1.00 51.50 259 GLU A C 1
ATOM 2043 O O . GLU A 1 259 ? -25.541 -21.866 19.015 1.00 51.50 259 GLU A O 1
ATOM 2048 N N . ASP A 1 260 ? -24.594 -21.568 21.018 1.00 57.34 260 ASP A N 1
ATOM 2049 C CA . ASP A 1 260 ? -25.804 -21.465 21.837 1.00 57.34 260 ASP A CA 1
ATOM 2050 C C . ASP A 1 260 ? -26.264 -20.014 22.111 1.00 57.34 260 ASP A C 1
ATOM 2052 O O . ASP A 1 260 ? -27.282 -19.805 22.772 1.00 57.34 260 ASP A O 1
ATOM 2056 N N . GLY A 1 261 ? -25.576 -19.004 21.567 1.00 51.41 261 GLY A N 1
ATOM 2057 C CA . GLY A 1 261 ? -25.975 -17.596 21.656 1.00 51.41 261 GLY A CA 1
ATOM 2058 C C . GLY A 1 261 ? -25.685 -16.929 23.005 1.00 51.41 261 GLY A C 1
ATOM 2059 O O . GLY A 1 261 ? -26.155 -15.813 23.242 1.00 51.41 261 GLY A O 1
ATOM 2060 N N . HIS A 1 262 ? -24.912 -17.573 23.884 1.00 47.06 262 HIS A N 1
ATOM 2061 C CA . HIS A 1 262 ? -24.447 -16.967 25.129 1.00 47.06 262 HIS A CA 1
ATOM 2062 C C . HIS A 1 262 ? -23.089 -16.277 24.942 1.00 47.06 262 HIS A C 1
ATOM 2064 O O . HIS A 1 262 ? -22.119 -16.880 24.489 1.00 47.06 262 HIS A O 1
ATOM 2070 N N . VAL A 1 263 ? -23.027 -14.995 25.315 1.00 47.62 263 VAL A N 1
ATOM 2071 C CA . VAL A 1 263 ? -21.791 -14.202 25.351 1.00 47.62 263 VAL A CA 1
ATOM 2072 C C . VAL A 1 263 ? -21.110 -14.450 26.695 1.00 47.62 263 VAL A C 1
ATOM 2074 O O . VAL A 1 263 ? -21.685 -14.140 27.739 1.00 47.62 263 VAL A O 1
ATOM 2077 N N . VAL A 1 264 ? -19.900 -15.009 26.675 1.00 51.97 264 VAL A N 1
ATOM 2078 C CA . VAL A 1 264 ? -19.011 -15.061 27.844 1.00 51.97 264 VAL A CA 1
ATOM 2079 C C . VAL A 1 264 ? -17.872 -14.086 27.577 1.00 51.97 264 VAL A C 1
ATOM 2081 O O . VAL A 1 264 ? -17.095 -14.286 26.645 1.00 51.97 264 VAL A O 1
ATOM 2084 N N . GLU A 1 265 ? -17.801 -13.011 28.361 1.00 46.56 265 GLU A N 1
ATOM 2085 C CA . GLU A 1 265 ? -16.656 -12.099 28.349 1.00 46.56 265 GLU A CA 1
ATOM 2086 C C . GLU A 1 265 ? -15.426 -12.866 28.834 1.00 46.56 265 GLU A C 1
ATOM 2088 O O . GLU A 1 265 ? -15.422 -13.421 29.934 1.00 46.56 265 GLU A O 1
ATOM 2093 N N . ASN A 1 266 ? -14.393 -12.930 27.998 1.00 49.81 266 ASN A N 1
ATOM 2094 C CA . ASN A 1 266 ? -13.084 -13.396 28.419 1.00 49.81 266 ASN A CA 1
ATOM 2095 C C . ASN A 1 266 ? -12.166 -12.178 28.382 1.00 49.81 266 ASN A C 1
ATOM 2097 O O . ASN A 1 266 ? -11.798 -11.715 27.302 1.00 49.81 266 ASN A O 1
ATOM 2101 N N . GLU A 1 267 ? -11.831 -11.645 29.555 1.00 44.09 267 GLU A N 1
ATOM 2102 C CA . GLU A 1 267 ? -10.747 -10.679 29.695 1.00 44.09 267 GLU A CA 1
ATOM 2103 C C . GLU A 1 267 ? -9.444 -11.399 29.327 1.00 44.09 267 GLU A C 1
ATOM 2105 O O . GLU A 1 267 ? -8.804 -12.061 30.144 1.00 44.09 267 GLU A O 1
ATOM 2110 N N . LEU A 1 268 ? -9.043 -11.301 28.060 1.00 48.69 268 LEU A N 1
ATOM 2111 C CA . LEU A 1 268 ? -7.640 -11.444 27.701 1.00 48.69 268 LEU A CA 1
ATOM 2112 C C . LEU A 1 268 ? -6.945 -10.199 28.257 1.00 48.69 268 LEU A C 1
ATOM 2114 O O . LEU A 1 268 ? -6.764 -9.209 27.556 1.00 48.69 268 LEU A O 1
ATOM 2118 N N . GLU A 1 269 ? -6.592 -10.235 29.545 1.00 40.50 269 GLU A N 1
ATOM 2119 C CA . GLU A 1 269 ? -5.657 -9.280 30.133 1.00 40.50 269 GLU A CA 1
ATOM 2120 C C . GLU A 1 269 ? -4.336 -9.381 29.358 1.00 40.50 269 GLU A C 1
ATOM 2122 O O . GLU A 1 269 ? -3.444 -10.173 29.670 1.00 40.50 269 GLU A O 1
ATOM 2127 N N . THR A 1 270 ? -4.177 -8.554 28.327 1.00 44.44 270 THR A N 1
ATOM 2128 C CA . THR A 1 270 ? -2.870 -8.197 27.777 1.00 44.44 270 THR A CA 1
ATOM 2129 C C . THR A 1 270 ? -2.167 -7.281 28.773 1.00 44.44 270 THR A C 1
ATOM 2131 O O . THR A 1 270 ? -2.001 -6.083 28.558 1.00 44.44 270 THR A O 1
ATOM 2134 N N . SER A 1 271 ? -1.767 -7.861 29.900 1.00 33.50 271 SER A N 1
ATOM 2135 C CA . SER A 1 271 ? -0.731 -7.328 30.773 1.00 33.50 271 SER A CA 1
ATOM 2136 C C . SER A 1 271 ? 0.618 -7.669 30.133 1.00 33.50 271 SER A C 1
ATOM 2138 O O . SER A 1 271 ? 1.201 -8.713 30.425 1.00 33.50 271 SER A O 1
ATOM 2140 N N . MET A 1 272 ? 1.107 -6.814 29.236 1.00 36.41 272 MET A N 1
ATOM 2141 C CA . MET A 1 272 ? 2.529 -6.795 28.881 1.00 36.41 272 MET A CA 1
ATOM 2142 C C . MET A 1 272 ? 3.187 -5.651 29.655 1.00 36.41 272 MET A C 1
ATOM 2144 O O . MET A 1 272 ? 2.944 -4.480 29.366 1.00 36.41 272 MET A O 1
ATOM 2148 N N . ALA A 1 273 ? 3.940 -6.034 30.687 1.00 33.62 273 ALA A N 1
ATOM 2149 C CA . ALA A 1 273 ? 4.950 -5.221 31.357 1.00 33.62 273 ALA A CA 1
ATOM 2150 C C . ALA A 1 273 ? 6.330 -5.599 30.812 1.00 33.62 273 ALA A C 1
ATOM 2152 O O . ALA A 1 273 ? 6.492 -6.790 30.451 1.00 33.62 273 ALA A O 1
#